Protein AF-A0A2D9I4J5-F1 (afdb_monomer)

Secondary structure (DSSP, 8-state):
-EEEESS-BTTTBSTT-EEE--HHHIIIIITTTTSEEE--HHHHHHHHHHHHHHHHHHHHHHHHHHHHHHHHTT-EEEEE--B-TTSEEEEEE-HHHHHHHHHHTT----TTTEE-SS-EEE-EEEEEEEEEETTEEEEEEEEEESSHHHHHHHHHHHHTT------HHHHHHHHHHHHHHHHHHHHHHHHHHHHHHHHHHHHHHHHHHTTSS-----

Radius of gyration: 33.95 Å; Cα contacts (8 Å, |Δi|>4): 266; chains: 1; bounding box: 82×90×72 Å

Mean predicted aligned error: 14.09 Å

pLDDT: mean 81.16, std 13.68, range [39.56, 95.88]

Foldseek 3Di:
DWKAFLQDDPPFDHHGDTGDDDPCCCVPPCVVVVGIGHPDPVVNVVCVVCVVVSVVVQVVLVVVLVVLQVVQAPAEFEAAADDDPVFFGPDWAALCNVQVRVVVVVRHADSVQWDDPDTDGGFAKDWTWGHSDPVRIHIHIYGYYNDPVVSVVRVVCVVVVHHRDCDPVNVVVVVVVVVVVVVVVVVVVVVVVVVVVVVVVVVVVVVVVVVVVPDDDD

Sequence (218 aa):
MQIILLERVEKLGQMGDEVAVKPGYARNFLLPQGKAVRATKSNRERFESQRIELEARNLERKSEAERVANDLNGLSVILIRAASDTGQLYGSVTARDIADSIVEAGIQVGRGQVMMERPVKTIGIFDFRIKLHPEVIVTVQVNVAQSQEEAEAQAERKARGEDVVVTEAERANIDMAEEAERQAAQVAAAAAELVDEETAERILDAAHQDDDEGEEDK

Structure (mmCIF, N/CA/C/O backbone):
data_AF-A0A2D9I4J5-F1
#
_entry.id   AF-A0A2D9I4J5-F1
#
loop_
_atom_site.group_PDB
_atom_site.id
_atom_site.type_symbol
_atom_site.label_atom_id
_atom_site.label_alt_id
_atom_site.label_comp_id
_atom_site.label_asym_id
_atom_site.label_entity_id
_atom_site.label_seq_id
_atom_site.pdbx_PDB_ins_code
_atom_site.Cartn_x
_atom_site.Cartn_y
_atom_site.Cartn_z
_atom_site.occupancy
_atom_site.B_iso_or_equiv
_atom_site.auth_seq_id
_atom_site.auth_comp_id
_atom_site.auth_asym_id
_atom_site.auth_atom_id
_atom_site.pdbx_PDB_model_num
ATOM 1 N N . MET A 1 1 ? -8.066 -7.398 28.821 1.00 91.69 1 MET A N 1
ATOM 2 C CA . MET A 1 1 ? -8.677 -6.056 28.957 1.00 91.69 1 MET A CA 1
ATOM 3 C C . MET A 1 1 ? -9.793 -5.964 27.936 1.00 91.69 1 MET A C 1
ATOM 5 O O . MET A 1 1 ? -9.543 -6.329 26.795 1.00 91.69 1 MET A O 1
ATOM 9 N N . GLN A 1 2 ? -10.991 -5.549 28.347 1.00 92.94 2 GLN A N 1
ATOM 10 C CA . GLN A 1 2 ? -12.144 -5.430 27.449 1.00 92.94 2 GLN A CA 1
ATOM 11 C C . GLN A 1 2 ? -12.182 -4.045 26.798 1.00 92.94 2 GLN A C 1
ATOM 13 O O . GLN A 1 2 ? -11.968 -3.022 27.465 1.00 92.94 2 GLN A O 1
ATOM 18 N N . ILE A 1 3 ? -12.419 -4.030 25.493 1.00 93.94 3 ILE A N 1
ATOM 19 C CA . ILE A 1 3 ? -12.509 -2.827 24.669 1.00 93.94 3 ILE A CA 1
ATOM 20 C C . ILE A 1 3 ? -13.682 -2.956 23.696 1.00 93.94 3 ILE A C 1
ATOM 22 O O . ILE A 1 3 ? -14.061 -4.068 23.347 1.00 93.94 3 ILE A O 1
ATOM 26 N N . ILE A 1 4 ? -14.212 -1.822 23.253 1.00 92.62 4 ILE A N 1
ATOM 27 C CA . ILE A 1 4 ? -15.215 -1.722 22.189 1.00 92.62 4 ILE A CA 1
ATOM 28 C C . ILE A 1 4 ? -14.523 -1.092 20.982 1.00 92.62 4 ILE A C 1
ATOM 30 O O . ILE A 1 4 ? -13.876 -0.047 21.130 1.00 92.62 4 ILE A O 1
ATOM 34 N N . LEU A 1 5 ? -14.607 -1.729 19.817 1.00 91.44 5 LEU A N 1
ATOM 35 C CA . LEU A 1 5 ? -13.984 -1.232 18.588 1.00 91.44 5 LEU A CA 1
ATOM 36 C C . LEU A 1 5 ? -14.800 -0.079 17.992 1.00 91.44 5 LEU A C 1
ATOM 38 O O . LEU A 1 5 ? -16.006 -0.200 17.800 1.00 91.44 5 LEU A O 1
ATOM 42 N N . LEU A 1 6 ? -14.139 1.038 17.687 1.00 88.06 6 LEU A N 1
ATOM 43 C CA . LEU A 1 6 ? -14.744 2.174 16.979 1.00 88.06 6 LEU A CA 1
ATOM 44 C C . LEU A 1 6 ? -14.580 2.060 15.464 1.00 88.06 6 LEU A C 1
ATOM 46 O O . LEU A 1 6 ? -15.375 2.604 14.711 1.00 88.06 6 LEU A O 1
ATOM 50 N N . GLU A 1 7 ? -13.546 1.353 15.021 1.00 86.19 7 GLU A N 1
ATOM 51 C CA . GLU A 1 7 ? -13.256 1.098 13.616 1.00 86.19 7 GLU A CA 1
ATOM 52 C C . GLU A 1 7 ? -12.961 -0.392 13.432 1.00 86.19 7 GLU A C 1
ATOM 54 O O . GLU A 1 7 ? -12.533 -1.075 14.368 1.00 86.19 7 GLU A O 1
ATOM 59 N N . ARG A 1 8 ? -13.148 -0.906 12.212 1.00 85.06 8 ARG A N 1
ATOM 60 C CA . ARG A 1 8 ? -12.763 -2.282 11.882 1.00 85.06 8 ARG A CA 1
ATOM 61 C C . ARG A 1 8 ? -11.251 -2.450 12.029 1.00 85.06 8 ARG A C 1
ATOM 63 O O . ARG A 1 8 ? -10.472 -1.719 11.413 1.00 85.06 8 ARG A O 1
ATOM 70 N N . VAL A 1 9 ? -10.829 -3.470 12.775 1.00 86.31 9 VAL A N 1
ATOM 71 C CA . VAL A 1 9 ? -9.412 -3.831 12.908 1.00 86.31 9 VAL A CA 1
ATOM 72 C C . VAL A 1 9 ? -9.204 -5.267 12.449 1.00 86.31 9 VAL A C 1
ATOM 74 O O . VAL A 1 9 ? -9.884 -6.191 12.898 1.00 86.31 9 VAL A O 1
ATOM 77 N N . GLU A 1 10 ? -8.231 -5.459 11.558 1.00 81.12 10 GLU A N 1
ATOM 78 C CA . GLU A 1 10 ? -7.839 -6.785 11.081 1.00 81.12 10 GLU A CA 1
ATOM 79 C C . GLU A 1 10 ? -7.528 -7.713 12.259 1.00 81.12 10 GLU A C 1
ATOM 81 O O . GLU A 1 10 ? -6.795 -7.344 13.178 1.00 81.12 10 GLU A O 1
ATOM 86 N N . LYS A 1 11 ? -8.069 -8.936 12.200 1.00 84.50 11 LYS A N 1
ATOM 87 C CA . LYS A 1 11 ? -7.899 -10.003 13.203 1.00 84.50 11 LYS A CA 1
ATOM 88 C C . LYS A 1 11 ? -8.583 -9.766 14.560 1.00 84.50 11 LYS A C 1
ATOM 90 O O . LYS A 1 11 ? -8.443 -10.623 15.428 1.00 84.50 11 LYS A O 1
ATOM 95 N N . LEU A 1 12 ? -9.307 -8.659 14.760 1.00 87.00 12 LEU A N 1
ATOM 96 C CA . LEU A 1 12 ? -10.059 -8.407 15.997 1.00 87.00 12 LEU A CA 1
ATOM 97 C C . LEU A 1 12 ? -11.572 -8.521 15.813 1.00 87.00 12 LEU A C 1
ATOM 99 O O . LEU A 1 12 ? -12.200 -9.258 16.563 1.00 87.00 12 LEU A O 1
ATOM 103 N N . GLY A 1 13 ? -12.143 -7.800 14.849 1.00 87.00 13 GLY A N 1
ATOM 104 C CA . GLY A 1 13 ? -13.595 -7.740 14.686 1.00 87.00 13 GLY A CA 1
ATOM 105 C C . GLY A 1 13 ? -14.063 -6.524 13.895 1.00 87.00 13 GLY A C 1
ATOM 106 O O . GLY A 1 13 ? -13.255 -5.763 13.341 1.00 87.00 13 GLY A O 1
ATOM 107 N N . GLN A 1 14 ? -15.379 -6.372 13.831 1.00 85.56 14 GLN A N 1
ATOM 108 C CA . GLN A 1 14 ? -16.054 -5.235 13.219 1.00 85.56 14 GLN A CA 1
ATOM 109 C C . GLN A 1 14 ? -16.236 -4.090 14.226 1.00 85.56 14 GLN A C 1
ATOM 111 O O . GLN A 1 14 ? -15.949 -4.208 15.419 1.00 85.56 14 GLN A O 1
ATOM 116 N N . MET A 1 15 ? -16.675 -2.938 13.721 1.00 84.19 15 MET A N 1
ATOM 117 C CA . MET A 1 15 ? -17.034 -1.800 14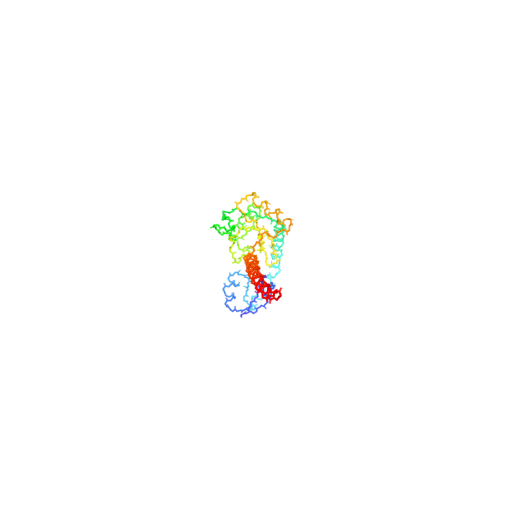.561 1.00 84.19 15 MET A CA 1
ATOM 118 C C . MET A 1 15 ? -18.181 -2.186 15.506 1.00 84.19 15 MET A C 1
ATOM 120 O O . MET A 1 15 ? -19.174 -2.770 15.086 1.00 84.19 15 MET A O 1
ATOM 124 N N . GLY A 1 16 ? -18.054 -1.820 16.779 1.00 86.25 16 GLY A N 1
ATOM 125 C CA . GLY A 1 16 ? -19.029 -2.111 17.829 1.00 86.25 16 GLY A CA 1
ATOM 126 C C . GLY A 1 16 ? -18.814 -3.430 18.559 1.00 86.25 16 GLY A C 1
ATOM 127 O O . GLY A 1 16 ? -19.425 -3.629 19.609 1.00 86.25 16 GLY A O 1
ATOM 128 N N . ASP A 1 17 ? -17.907 -4.284 18.083 1.00 89.31 17 ASP A N 1
ATOM 129 C CA . ASP A 1 17 ? -17.597 -5.531 18.772 1.00 89.31 17 ASP A CA 1
ATOM 130 C C . ASP A 1 17 ? -16.865 -5.264 20.093 1.00 89.31 17 ASP A C 1
ATOM 132 O O . ASP A 1 17 ? -15.894 -4.496 20.171 1.00 89.31 17 ASP A O 1
ATOM 136 N N . GLU A 1 18 ? -17.322 -5.943 21.145 1.00 91.94 18 GLU A N 1
ATOM 137 C CA . GLU A 1 18 ? -16.649 -5.979 22.436 1.00 91.94 18 GLU A CA 1
ATOM 138 C C . GLU A 1 18 ? -15.662 -7.149 22.461 1.00 91.94 18 GLU A C 1
ATOM 140 O O . GLU A 1 18 ? -16.047 -8.317 22.505 1.00 91.94 18 GLU A O 1
ATOM 145 N N . VAL A 1 19 ? -14.366 -6.834 22.437 1.00 92.69 19 VAL A N 1
ATOM 146 C CA . VAL A 1 19 ? -13.301 -7.837 22.328 1.00 92.69 19 VAL A CA 1
ATOM 147 C C . VAL A 1 19 ? -12.348 -7.787 23.516 1.00 92.69 19 VAL A C 1
ATOM 149 O O . VAL A 1 19 ? -11.999 -6.731 24.057 1.00 92.69 19 VAL A O 1
ATOM 152 N N . ALA A 1 20 ? -11.891 -8.967 23.933 1.00 94.19 20 ALA A N 1
ATOM 153 C CA . ALA A 1 20 ? -10.886 -9.110 24.974 1.00 94.19 20 ALA A CA 1
ATOM 154 C C . ALA A 1 20 ? -9.483 -9.142 24.353 1.00 94.19 20 ALA A C 1
ATOM 156 O O . ALA A 1 20 ? -9.107 -10.096 23.679 1.00 94.19 20 ALA A O 1
ATOM 157 N N . VAL A 1 21 ? -8.674 -8.115 24.626 1.00 94.31 21 VAL A N 1
ATOM 158 C CA . VAL A 1 21 ? -7.294 -8.016 24.119 1.00 94.31 21 VAL A CA 1
ATOM 159 C C . VAL A 1 21 ? -6.262 -7.958 25.242 1.00 94.31 21 VAL A C 1
ATOM 161 O O . VAL A 1 21 ? -6.561 -7.640 26.406 1.00 94.31 21 VAL A O 1
ATOM 164 N N . LYS A 1 22 ? -5.001 -8.227 24.886 1.00 95.88 22 LYS A N 1
ATOM 165 C CA . LYS A 1 22 ? -3.857 -8.043 25.786 1.00 95.88 22 LYS A CA 1
ATOM 166 C C . LYS A 1 22 ? -3.760 -6.562 26.203 1.00 95.88 22 LYS A C 1
ATOM 168 O O . LYS A 1 22 ? -3.785 -5.691 25.331 1.00 95.88 22 LYS A O 1
ATOM 173 N N . PRO A 1 23 ? -3.590 -6.240 27.502 1.00 94.69 23 PRO A N 1
ATOM 174 C CA . PRO A 1 23 ? -3.553 -4.851 27.973 1.00 94.69 23 PRO A CA 1
ATOM 175 C C . PRO A 1 23 ? -2.475 -3.975 27.322 1.00 94.69 23 PRO A C 1
ATOM 177 O O . PRO A 1 23 ? -2.656 -2.765 27.236 1.00 94.69 23 PRO A O 1
ATOM 180 N N . GLY A 1 24 ? -1.347 -4.556 26.896 1.00 95.69 24 GLY A N 1
ATOM 181 C CA . GLY A 1 24 ? -0.299 -3.826 26.172 1.00 95.69 24 GLY A CA 1
ATOM 182 C C . GLY A 1 24 ? -0.759 -3.362 24.789 1.00 95.69 24 GLY A C 1
ATOM 183 O O . GLY A 1 24 ? -0.551 -2.210 24.429 1.00 95.69 24 GLY A O 1
ATOM 184 N N . TYR A 1 25 ? -1.474 -4.219 24.054 1.00 93.88 25 TYR A N 1
ATOM 185 C CA . TYR A 1 25 ? -1.983 -3.889 22.722 1.00 93.88 25 TYR A CA 1
ATOM 186 C C . TYR A 1 25 ? -3.070 -2.805 22.772 1.00 93.88 25 TYR A C 1
ATOM 188 O O . TYR A 1 25 ? -3.030 -1.847 22.003 1.00 93.88 25 TYR A O 1
ATOM 196 N N . ALA A 1 26 ? -3.982 -2.882 23.751 1.00 93.81 26 ALA A N 1
ATOM 197 C CA . ALA A 1 26 ? -4.967 -1.824 23.976 1.00 93.81 26 ALA A CA 1
ATOM 198 C C . ALA A 1 26 ? -4.305 -0.474 24.302 1.00 93.81 26 ALA A C 1
ATOM 200 O O . ALA A 1 26 ? -4.652 0.539 23.705 1.00 93.81 26 ALA A O 1
ATOM 201 N N . ARG A 1 27 ? -3.346 -0.452 25.238 1.00 94.88 27 ARG A N 1
ATOM 202 C CA . ARG A 1 27 ? -2.726 0.793 25.723 1.00 94.88 27 ARG A CA 1
ATOM 203 C C . ARG A 1 27 ? -1.770 1.447 24.732 1.00 94.88 27 ARG A C 1
ATOM 205 O O . ARG A 1 27 ? -1.731 2.668 24.700 1.00 94.88 27 ARG A O 1
ATOM 212 N N . ASN A 1 28 ? -1.030 0.664 23.950 1.00 95.25 28 ASN A N 1
ATOM 213 C CA . ASN A 1 28 ? 0.028 1.198 23.088 1.00 95.25 28 ASN A CA 1
ATOM 214 C C . ASN A 1 28 ? -0.441 1.457 21.652 1.00 95.25 28 ASN A C 1
ATOM 216 O O . ASN A 1 28 ? 0.156 2.278 20.967 1.00 95.25 28 ASN A O 1
ATOM 220 N N . PHE A 1 29 ? -1.481 0.756 21.189 1.00 91.75 29 PHE A N 1
ATOM 221 C CA . PHE A 1 29 ? -1.911 0.817 19.792 1.00 91.75 29 PHE A CA 1
ATOM 222 C C . PHE A 1 29 ? -3.364 1.273 19.647 1.00 91.75 29 PHE A C 1
ATOM 224 O O . PHE A 1 29 ? -3.619 2.298 19.026 1.00 91.75 29 PHE A O 1
ATOM 231 N N . LEU A 1 30 ? -4.322 0.560 20.248 1.00 92.81 30 LEU A N 1
ATOM 232 C CA . LEU A 1 30 ? -5.744 0.784 19.948 1.00 92.81 30 LEU A CA 1
ATOM 233 C C . LEU A 1 30 ? -6.314 2.065 20.572 1.00 92.81 30 LEU A C 1
ATOM 235 O O . LEU A 1 30 ? -7.023 2.802 19.892 1.00 92.81 30 LEU A O 1
ATOM 239 N N . LEU A 1 31 ? -6.005 2.341 21.844 1.00 92.06 31 LEU A N 1
ATOM 240 C CA . LEU A 1 31 ? -6.503 3.531 22.542 1.00 92.06 31 LEU A CA 1
ATOM 241 C C . LEU A 1 31 ? -5.848 4.829 22.032 1.00 92.06 31 LEU A C 1
ATOM 243 O O . LEU A 1 31 ? -6.589 5.771 21.762 1.00 92.06 31 LEU A O 1
ATOM 247 N N . PRO A 1 32 ? -4.509 4.916 21.850 1.00 93.81 32 PRO A N 1
ATOM 248 C CA . PRO A 1 32 ? -3.882 6.152 21.373 1.00 93.81 32 PRO A CA 1
ATOM 249 C C . PRO A 1 32 ? -4.256 6.503 19.932 1.00 93.81 32 PRO A C 1
ATOM 251 O O . PRO A 1 32 ? -4.327 7.677 19.594 1.00 93.81 32 PRO A O 1
ATOM 254 N N . GLN A 1 33 ? -4.513 5.498 19.087 1.00 89.31 33 GLN A N 1
ATOM 255 C CA . GLN A 1 33 ? -4.944 5.710 17.701 1.00 89.31 33 GLN A CA 1
ATOM 256 C C . GLN A 1 33 ? -6.457 5.935 17.564 1.00 89.31 33 GLN A C 1
ATOM 258 O O . GLN A 1 33 ? -6.937 6.069 16.446 1.00 89.31 33 GLN A O 1
ATOM 263 N N . GLY A 1 34 ? -7.219 5.932 18.666 1.00 89.62 34 GLY A N 1
ATOM 264 C CA . GLY A 1 34 ? -8.670 6.134 18.629 1.00 89.62 34 GLY A CA 1
ATOM 265 C C . GLY A 1 34 ? -9.458 5.000 17.964 1.00 89.62 34 GLY A C 1
ATOM 266 O O . GLY A 1 34 ? -10.623 5.183 17.638 1.00 89.62 34 GLY A O 1
ATOM 267 N N . LYS A 1 35 ? -8.858 3.818 17.781 1.00 89.38 35 LYS A N 1
ATOM 268 C CA . LYS A 1 35 ? -9.500 2.662 17.125 1.00 89.38 35 LYS A CA 1
ATOM 269 C C . LYS A 1 35 ? -10.458 1.907 18.038 1.00 89.38 35 LYS A C 1
ATOM 271 O O . LYS A 1 35 ? -11.275 1.117 17.575 1.00 89.38 35 LYS A O 1
ATOM 276 N N . ALA A 1 36 ? -10.326 2.100 19.346 1.00 92.25 36 ALA A N 1
ATOM 277 C CA . ALA A 1 36 ? -11.158 1.451 20.341 1.00 92.25 36 ALA A CA 1
ATOM 278 C C . ALA A 1 36 ? -11.320 2.326 21.583 1.00 92.25 36 ALA A C 1
ATOM 280 O O . ALA A 1 36 ? -10.482 3.182 21.873 1.00 92.25 36 ALA A O 1
ATOM 281 N N . VAL A 1 37 ? -12.354 2.040 22.366 1.00 92.50 37 VAL A N 1
ATOM 282 C CA . VAL A 1 37 ? -12.580 2.619 23.695 1.00 92.50 37 VAL A CA 1
ATOM 283 C C . VAL A 1 37 ? -12.623 1.524 24.750 1.00 92.50 37 VAL A C 1
ATOM 285 O O . VAL A 1 37 ? -12.875 0.357 24.462 1.00 92.50 37 VAL A O 1
ATOM 288 N N . ARG A 1 38 ? -12.360 1.876 26.012 1.00 93.44 38 ARG A N 1
ATOM 289 C CA . ARG A 1 38 ? -12.521 0.923 27.120 1.00 93.44 38 ARG A CA 1
ATOM 290 C C . ARG A 1 38 ? -13.991 0.555 27.275 1.00 93.44 38 ARG A C 1
ATOM 292 O O . ARG A 1 38 ? -14.832 1.453 27.270 1.00 93.44 38 ARG A O 1
ATOM 299 N N . ALA A 1 39 ? -14.274 -0.722 27.508 1.00 92.62 39 ALA A N 1
ATOM 300 C CA . ALA A 1 39 ? -15.629 -1.216 27.725 1.00 92.62 39 ALA A CA 1
ATOM 301 C C . ALA A 1 39 ? -16.146 -0.887 29.143 1.00 92.62 39 ALA A C 1
ATOM 303 O O . ALA A 1 39 ? -16.281 -1.752 30.003 1.00 92.62 39 ALA A O 1
ATOM 304 N N . THR A 1 40 ? -16.390 0.395 29.426 1.00 93.31 40 THR A N 1
ATOM 305 C CA . THR A 1 40 ? -17.076 0.846 30.650 1.00 93.31 40 THR A CA 1
ATOM 306 C C . THR A 1 40 ? -18.553 1.102 30.352 1.00 93.31 40 THR A C 1
ATOM 308 O O . THR A 1 40 ? -18.910 1.382 29.209 1.00 93.31 40 THR A O 1
ATOM 311 N N . LYS A 1 41 ? -19.423 1.054 31.373 1.00 90.31 41 LYS A N 1
ATOM 312 C CA . LYS A 1 41 ? -20.869 1.308 31.202 1.00 90.31 41 LYS A CA 1
ATOM 313 C C . LYS A 1 41 ? -21.146 2.651 30.513 1.00 90.31 41 LYS A C 1
ATOM 315 O O . LYS A 1 41 ? -21.852 2.691 29.517 1.00 90.31 41 LYS A O 1
ATOM 320 N N . SER A 1 42 ? -20.472 3.713 30.959 1.00 91.62 42 SER A N 1
ATOM 321 C CA . SER A 1 42 ? -20.598 5.047 30.357 1.00 91.62 42 SER A CA 1
ATOM 322 C C . SER A 1 42 ? -20.150 5.097 28.889 1.00 91.62 42 SER A C 1
ATOM 324 O O . SER A 1 42 ? -20.772 5.778 28.080 1.00 91.62 42 SER A O 1
ATOM 326 N N . ASN A 1 43 ? -19.096 4.364 28.514 1.00 89.81 43 ASN A N 1
ATOM 327 C CA . ASN A 1 43 ? -18.640 4.329 27.123 1.00 89.81 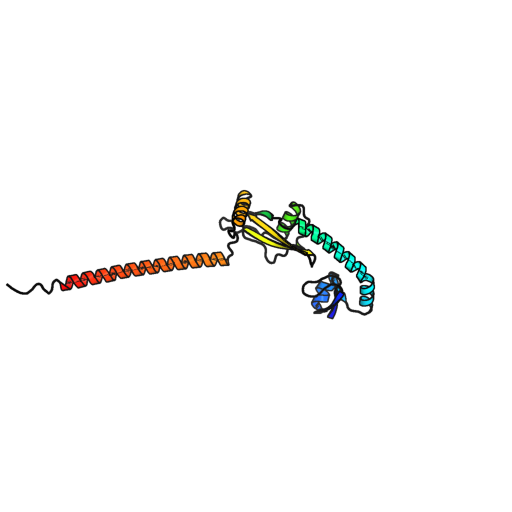43 ASN A CA 1
ATOM 328 C C . ASN A 1 43 ? -19.563 3.503 26.225 1.00 89.81 43 ASN A C 1
ATOM 330 O O . ASN A 1 43 ? -19.670 3.815 25.045 1.00 89.81 43 ASN A O 1
ATOM 334 N N . ARG A 1 44 ? -20.233 2.481 26.768 1.00 88.31 44 ARG A N 1
ATOM 335 C CA . ARG A 1 44 ? -21.222 1.685 26.031 1.00 88.31 44 ARG A CA 1
ATOM 336 C C . ARG A 1 44 ? -22.424 2.541 25.633 1.00 88.31 44 ARG A C 1
ATOM 338 O O . ARG A 1 44 ? -22.757 2.596 24.458 1.00 88.31 44 ARG A O 1
ATOM 345 N N . GLU A 1 45 ? -22.977 3.294 26.581 1.00 89.00 45 GLU A N 1
ATOM 346 C CA . GLU A 1 45 ? -24.089 4.227 26.330 1.00 89.00 45 GLU A CA 1
ATOM 347 C C . GLU A 1 45 ? -23.700 5.332 25.332 1.00 89.00 45 GLU A C 1
ATOM 349 O O . GLU A 1 45 ? -24.469 5.684 24.440 1.00 89.00 45 GLU A O 1
ATOM 354 N N . ARG A 1 46 ? -22.470 5.858 25.437 1.00 87.06 46 ARG A N 1
ATOM 355 C CA . ARG A 1 46 ? -21.935 6.832 24.468 1.00 87.06 46 ARG A CA 1
ATOM 356 C C . ARG A 1 46 ? -21.733 6.238 23.078 1.00 87.06 46 ARG A C 1
ATOM 358 O O . ARG A 1 46 ? -21.933 6.934 22.090 1.00 87.06 46 ARG A O 1
ATOM 365 N N . PHE A 1 47 ? -21.307 4.983 22.992 1.00 86.69 47 PHE A N 1
ATOM 366 C CA . PHE A 1 47 ? -21.135 4.314 21.710 1.00 86.69 47 PHE A CA 1
ATOM 367 C C . PHE A 1 47 ? -22.485 4.088 21.032 1.00 86.69 47 PHE A C 1
ATOM 369 O O . PHE A 1 47 ? -22.609 4.355 19.845 1.00 86.69 47 PHE A O 1
ATOM 376 N N . GLU A 1 48 ? -23.509 3.673 21.780 1.00 85.94 48 GLU A N 1
ATOM 377 C CA . GLU A 1 48 ? -24.858 3.479 21.238 1.00 85.94 48 GLU A CA 1
ATOM 378 C C . GLU A 1 48 ? -25.446 4.772 20.661 1.00 85.94 48 GLU A C 1
ATOM 380 O O . GLU A 1 48 ? -26.019 4.740 19.572 1.00 85.94 48 GLU A O 1
ATOM 385 N N . SER A 1 49 ? -25.240 5.918 21.320 1.00 85.88 49 SER A N 1
ATOM 386 C CA . SER A 1 49 ? -25.710 7.209 20.799 1.00 85.88 49 SER A CA 1
ATOM 387 C C . SER A 1 49 ? -24.931 7.695 19.572 1.00 85.88 49 SER A C 1
ATOM 389 O O . SER A 1 49 ? -25.509 8.339 18.700 1.00 85.88 49 SER A O 1
ATOM 391 N N . GLN A 1 50 ? -23.642 7.361 19.470 1.00 85.25 50 GLN A N 1
ATOM 392 C CA . GLN A 1 50 ? -22.777 7.747 18.346 1.00 85.25 50 GLN A CA 1
ATOM 393 C C . GLN A 1 50 ? -22.723 6.706 17.224 1.00 85.25 50 GLN A C 1
ATOM 395 O O . GLN A 1 50 ? -22.110 6.955 16.185 1.00 85.25 50 GLN A O 1
ATOM 400 N N . ARG A 1 51 ? -23.347 5.539 17.409 1.00 84.75 51 ARG A N 1
ATOM 401 C CA . ARG A 1 51 ? -23.242 4.399 16.493 1.00 84.75 51 ARG A CA 1
ATOM 402 C C . ARG A 1 51 ? -23.654 4.771 15.073 1.00 84.75 51 ARG A C 1
ATOM 404 O O . ARG A 1 51 ? -22.925 4.460 14.141 1.00 84.75 51 ARG A O 1
ATOM 411 N N . ILE A 1 52 ? -24.780 5.470 14.931 1.00 85.81 52 ILE A N 1
ATOM 412 C CA . ILE A 1 52 ? -25.327 5.872 13.628 1.00 85.81 52 ILE A CA 1
ATOM 413 C C . ILE A 1 52 ? -24.361 6.824 12.907 1.00 85.81 52 ILE A C 1
ATOM 415 O O . ILE A 1 52 ? -24.097 6.663 11.721 1.00 85.81 52 ILE A O 1
ATOM 419 N N . GLU A 1 53 ? -23.786 7.789 13.626 1.00 87.00 53 GLU A N 1
ATOM 420 C CA . GLU A 1 53 ? -22.834 8.751 13.058 1.00 87.00 53 GLU A CA 1
ATOM 421 C C . GLU A 1 53 ? -21.507 8.084 12.663 1.00 87.00 53 GLU A C 1
ATOM 423 O O . GLU A 1 53 ? -20.913 8.404 11.633 1.00 87.00 53 GLU A O 1
ATOM 428 N N . LEU A 1 54 ? -21.019 7.154 13.484 1.00 83.56 54 LEU A N 1
ATOM 429 C CA . LEU A 1 54 ? -19.806 6.390 13.194 1.00 83.56 54 LEU A CA 1
ATOM 430 C C . LEU A 1 54 ? -19.998 5.464 11.986 1.00 83.56 54 LEU A C 1
ATOM 432 O O . LEU A 1 54 ? -19.099 5.364 11.153 1.00 83.56 54 LEU A O 1
ATOM 436 N N . GLU A 1 55 ? -21.167 4.838 11.863 1.00 85.12 55 GLU A N 1
ATOM 437 C CA . GLU A 1 55 ? -21.515 3.962 10.743 1.00 85.12 55 GLU A CA 1
ATOM 438 C C . GLU A 1 55 ? -21.638 4.756 9.438 1.00 85.12 55 GLU A C 1
ATOM 440 O O . GLU A 1 55 ? -21.035 4.374 8.435 1.00 85.12 55 GLU A O 1
ATOM 445 N N . ALA A 1 56 ? -22.313 5.910 9.473 1.00 87.62 56 ALA A N 1
ATOM 446 C CA . ALA A 1 56 ? -22.409 6.810 8.326 1.00 87.62 56 ALA A CA 1
ATOM 447 C C . ALA A 1 56 ? -21.022 7.266 7.840 1.00 87.62 56 ALA A C 1
ATOM 449 O O . ALA A 1 56 ? -20.693 7.105 6.666 1.00 87.62 56 ALA A O 1
ATOM 450 N N . ARG A 1 57 ? -20.158 7.729 8.755 1.00 86.44 57 ARG A N 1
ATOM 451 C CA . ARG A 1 57 ? -18.781 8.130 8.411 1.00 86.44 57 ARG A CA 1
ATOM 452 C C . ARG A 1 57 ? -17.935 6.973 7.887 1.00 86.44 57 ARG A C 1
ATOM 454 O O . ARG A 1 57 ? -17.057 7.186 7.052 1.00 86.44 57 ARG A O 1
ATOM 461 N N . ASN A 1 58 ? -18.145 5.754 8.388 1.00 85.44 58 ASN A N 1
ATOM 462 C CA . ASN A 1 58 ? -17.435 4.583 7.880 1.00 85.44 58 ASN A CA 1
ATOM 463 C C . ASN A 1 58 ? -17.863 4.261 6.445 1.00 85.44 58 ASN A C 1
ATOM 465 O O . ASN A 1 58 ? -17.008 4.019 5.596 1.00 85.44 58 ASN A O 1
ATOM 469 N N . LEU A 1 59 ? -19.167 4.318 6.172 1.00 87.25 59 LEU A N 1
ATOM 470 C CA . LEU A 1 59 ? -19.718 4.066 4.847 1.00 87.25 59 LEU A CA 1
ATOM 471 C C . LEU A 1 59 ? -19.232 5.098 3.821 1.00 87.25 59 LEU A C 1
ATOM 473 O O . LEU A 1 59 ? -18.836 4.715 2.722 1.00 87.25 59 LEU A O 1
ATOM 477 N N . GLU A 1 60 ? -19.192 6.380 4.191 1.00 89.69 60 GLU A N 1
ATOM 478 C CA . GLU A 1 60 ? -18.636 7.450 3.350 1.00 89.69 60 GLU A CA 1
ATOM 479 C C . GLU A 1 60 ? -17.169 7.175 2.996 1.00 89.69 60 GLU A C 1
ATOM 481 O O . GLU A 1 60 ? -16.817 7.096 1.820 1.00 89.69 60 GLU A O 1
ATOM 486 N N . ARG A 1 61 ? -16.324 6.912 4.003 1.00 87.75 61 ARG A N 1
ATOM 487 C CA . ARG A 1 61 ? -14.900 6.592 3.791 1.00 87.75 61 ARG A CA 1
ATOM 488 C C . ARG A 1 61 ? -14.694 5.329 2.964 1.00 87.75 61 ARG A C 1
ATOM 490 O O . ARG A 1 61 ? -13.753 5.254 2.177 1.00 87.75 61 ARG A O 1
ATOM 497 N N . LYS A 1 62 ? -15.548 4.322 3.152 1.00 88.56 62 LYS A N 1
ATOM 498 C CA . LYS A 1 62 ? -15.521 3.100 2.350 1.00 88.56 62 LYS A CA 1
ATOM 499 C C . LYS A 1 62 ? -15.852 3.409 0.893 1.00 88.56 62 LYS A C 1
ATOM 501 O O . LYS A 1 62 ? -15.112 2.971 0.022 1.00 88.56 62 LYS A O 1
ATOM 506 N N . SER A 1 63 ? -16.896 4.194 0.633 1.00 90.25 63 SER A N 1
ATOM 507 C CA . SER A 1 63 ? -17.278 4.582 -0.728 1.00 90.25 63 SER A CA 1
ATOM 508 C C . SER A 1 63 ? -16.192 5.412 -1.421 1.00 90.25 63 SER A C 1
ATOM 510 O O . SER A 1 63 ? -15.880 5.166 -2.587 1.00 90.25 63 SER A O 1
ATOM 512 N N . GLU A 1 64 ? -15.557 6.346 -0.710 1.00 89.31 64 GLU A N 1
ATOM 513 C CA . GLU A 1 64 ? -14.402 7.093 -1.225 1.00 89.31 64 GLU A CA 1
ATOM 514 C C . GLU A 1 64 ? -13.231 6.159 -1.560 1.00 89.31 64 GLU A C 1
ATOM 516 O O . GLU A 1 64 ? -12.643 6.257 -2.638 1.00 89.31 64 GLU A O 1
ATOM 521 N N . ALA A 1 65 ? -12.926 5.209 -0.672 1.00 89.44 65 ALA A N 1
ATOM 522 C CA . ALA A 1 65 ? -11.873 4.229 -0.899 1.00 89.44 65 ALA A CA 1
ATOM 523 C C . ALA A 1 65 ? -12.185 3.287 -2.070 1.00 89.44 65 ALA A C 1
ATOM 525 O O . ALA A 1 65 ? -11.273 2.937 -2.811 1.00 89.44 65 ALA A O 1
ATOM 526 N N . GLU A 1 66 ? -13.443 2.891 -2.268 1.00 90.25 66 GLU A N 1
ATOM 527 C CA . GLU A 1 66 ? -13.877 2.084 -3.415 1.00 90.25 66 GLU A CA 1
ATOM 528 C C . GLU A 1 66 ? -13.730 2.843 -4.736 1.00 90.25 66 GLU A C 1
ATOM 530 O O . GLU A 1 66 ? -13.319 2.263 -5.739 1.00 90.25 66 GLU A O 1
ATOM 535 N N . ARG A 1 67 ? -13.999 4.153 -4.744 1.00 89.62 67 ARG A N 1
ATOM 536 C CA . ARG A 1 67 ? -13.745 4.988 -5.925 1.00 89.62 67 ARG A CA 1
ATOM 537 C C . ARG A 1 67 ? -12.264 5.013 -6.284 1.00 89.62 67 ARG A C 1
ATOM 539 O O . ARG A 1 67 ? -11.915 4.667 -7.405 1.00 89.62 67 ARG A O 1
ATOM 546 N N . VAL A 1 68 ? -11.410 5.335 -5.313 1.00 87.44 68 VAL A N 1
ATOM 547 C CA . VAL A 1 68 ? -9.951 5.341 -5.511 1.00 87.44 68 VAL A CA 1
ATOM 548 C C . VAL A 1 68 ? -9.439 3.946 -5.885 1.00 87.44 68 VAL A C 1
ATOM 550 O O . VAL A 1 68 ? -8.519 3.812 -6.685 1.00 87.44 68 VAL A O 1
ATOM 553 N N . ALA A 1 69 ? -10.050 2.889 -5.346 1.00 88.75 69 ALA A N 1
ATOM 554 C CA . ALA A 1 69 ? -9.707 1.517 -5.689 1.00 88.75 69 ALA A CA 1
ATOM 555 C C . ALA A 1 69 ? -9.977 1.186 -7.156 1.00 88.75 69 ALA A C 1
ATOM 557 O O . ALA A 1 69 ? -9.169 0.502 -7.780 1.00 88.75 69 ALA A O 1
ATOM 558 N N . ASN A 1 70 ? -11.088 1.675 -7.706 1.00 87.69 70 ASN A N 1
ATOM 559 C CA . ASN A 1 70 ? -11.403 1.495 -9.119 1.00 87.69 70 ASN A CA 1
ATOM 560 C C . ASN A 1 70 ? -10.401 2.222 -10.017 1.00 87.69 70 ASN A C 1
ATOM 562 O O . ASN A 1 70 ? -10.003 1.658 -11.029 1.00 87.69 70 ASN A O 1
ATOM 566 N N . ASP A 1 71 ? -9.949 3.410 -9.614 1.00 86.00 71 ASP A N 1
ATOM 567 C CA . ASP A 1 71 ? -8.936 4.166 -10.358 1.00 86.00 71 ASP A CA 1
ATOM 568 C C . ASP A 1 71 ? -7.552 3.484 -10.305 1.00 86.00 71 ASP A C 1
ATOM 570 O O . ASP A 1 71 ? -6.775 3.564 -11.254 1.00 86.00 71 ASP A O 1
ATOM 574 N N . LEU A 1 72 ? -7.243 2.781 -9.208 1.00 84.75 72 LEU A N 1
ATOM 575 C CA . LEU A 1 72 ? -5.994 2.024 -9.043 1.00 84.75 72 LEU A CA 1
ATOM 576 C C . LEU A 1 72 ? -6.017 0.639 -9.699 1.00 84.75 72 LEU A C 1
ATOM 578 O O . LEU A 1 72 ? -4.955 0.074 -9.968 1.00 84.75 72 LEU A O 1
ATOM 582 N N . ASN A 1 73 ? -7.197 0.063 -9.928 1.00 81.81 73 ASN A N 1
ATOM 583 C CA . ASN A 1 73 ? -7.322 -1.264 -10.518 1.00 81.81 73 ASN A CA 1
ATOM 584 C C . ASN A 1 73 ? -6.811 -1.259 -11.963 1.00 81.81 73 ASN A C 1
ATOM 586 O O . ASN A 1 73 ? -7.361 -0.593 -12.835 1.00 81.81 73 ASN A O 1
ATOM 590 N N . GLY A 1 74 ? -5.765 -2.047 -12.218 1.00 78.12 74 GLY A N 1
ATOM 591 C CA . GLY A 1 74 ? -5.124 -2.130 -13.532 1.00 78.12 74 GLY A CA 1
ATOM 592 C C . GLY A 1 74 ? -4.087 -1.038 -13.798 1.00 78.12 74 GLY A C 1
ATOM 593 O O . GLY A 1 74 ? -3.515 -1.012 -14.887 1.00 78.12 74 GLY A O 1
ATOM 594 N N . LEU A 1 75 ? -3.797 -0.169 -12.823 1.00 84.56 75 LEU A N 1
ATOM 595 C CA . LEU A 1 75 ? -2.679 0.758 -12.932 1.00 84.56 75 LEU A CA 1
ATOM 596 C C . LEU A 1 75 ? -1.359 -0.026 -12.866 1.00 84.56 75 LEU A C 1
ATOM 598 O O . LEU A 1 75 ? -1.095 -0.750 -11.903 1.00 84.56 75 LEU A O 1
ATOM 602 N N . SER A 1 76 ? -0.522 0.153 -13.886 1.00 86.44 76 SER A N 1
ATOM 603 C CA . SER A 1 76 ? 0.867 -0.299 -13.889 1.00 86.44 76 SER A CA 1
ATOM 604 C C . SER A 1 76 ? 1.776 0.918 -13.853 1.00 86.44 76 SER A C 1
ATOM 606 O O . SER A 1 76 ? 1.718 1.768 -14.741 1.00 86.44 76 SER A O 1
ATOM 608 N N . VAL A 1 77 ? 2.620 0.999 -12.830 1.00 89.12 77 VAL A N 1
ATOM 609 C CA . VAL A 1 77 ? 3.535 2.126 -12.622 1.00 89.12 77 VAL A CA 1
ATOM 610 C C . VAL A 1 77 ? 4.952 1.696 -12.973 1.00 89.12 77 VAL A C 1
ATOM 612 O O . VAL A 1 77 ? 5.404 0.642 -12.530 1.00 89.12 77 VAL A O 1
ATOM 615 N N . ILE A 1 78 ? 5.658 2.510 -13.756 1.00 90.69 78 ILE A N 1
ATOM 616 C CA . ILE A 1 78 ? 7.050 2.257 -14.140 1.00 90.69 78 ILE A CA 1
ATOM 617 C C . ILE A 1 78 ? 7.969 3.075 -13.233 1.00 90.69 78 ILE A C 1
ATOM 619 O O . ILE A 1 78 ? 7.827 4.292 -13.126 1.00 90.69 78 ILE A O 1
ATOM 623 N N . LEU A 1 79 ? 8.929 2.409 -12.597 1.00 91.06 79 LEU A N 1
ATOM 624 C CA . LEU A 1 79 ? 9.976 3.023 -11.790 1.00 91.06 79 LEU A CA 1
ATOM 625 C C . LEU A 1 79 ? 11.343 2.771 -12.419 1.00 91.06 79 LEU A C 1
ATOM 627 O O . LEU A 1 79 ? 11.839 1.646 -12.442 1.00 91.06 79 LEU A O 1
ATOM 631 N N . ILE A 1 80 ? 11.979 3.854 -12.864 1.00 91.19 80 ILE A N 1
ATOM 632 C CA . ILE A 1 80 ? 13.323 3.810 -13.438 1.00 91.19 80 ILE A CA 1
ATOM 633 C C . ILE A 1 80 ? 14.361 3.983 -12.326 1.00 91.19 80 ILE A C 1
ATOM 635 O O . ILE A 1 80 ? 14.368 4.994 -11.604 1.00 91.19 80 ILE A O 1
ATOM 639 N N . ARG A 1 81 ? 15.249 2.997 -12.169 1.00 90.69 81 ARG A N 1
ATOM 640 C CA . ARG A 1 81 ? 16.352 3.017 -11.194 1.00 90.69 81 ARG A CA 1
ATOM 641 C C . ARG A 1 81 ? 17.601 2.359 -11.772 1.00 90.69 81 ARG A C 1
ATOM 643 O O . ARG A 1 81 ? 17.519 1.383 -12.502 1.00 90.69 81 ARG A O 1
ATOM 650 N N . ALA A 1 82 ? 18.772 2.878 -11.403 1.00 91.00 82 ALA A N 1
ATOM 651 C CA . ALA A 1 82 ? 20.042 2.301 -11.828 1.00 91.00 82 ALA A CA 1
ATOM 652 C C . ALA A 1 82 ? 20.229 0.889 -11.242 1.00 91.00 82 ALA A C 1
ATOM 654 O O . ALA A 1 82 ? 20.116 0.691 -10.025 1.00 91.00 82 ALA A O 1
ATOM 655 N N . ALA A 1 83 ? 20.561 -0.058 -12.114 1.00 91.50 83 ALA A N 1
ATOM 656 C CA . ALA A 1 83 ? 20.772 -1.466 -11.809 1.00 91.50 83 ALA A CA 1
ATOM 657 C C . ALA A 1 83 ? 22.117 -1.949 -12.368 1.00 91.50 83 ALA A C 1
ATOM 659 O O . ALA A 1 83 ? 22.655 -1.344 -13.295 1.00 91.50 83 ALA A O 1
ATOM 660 N N . SER A 1 84 ? 22.653 -3.023 -11.792 1.00 90.06 84 SER A N 1
ATOM 661 C CA . SER A 1 84 ? 23.761 -3.793 -12.346 1.00 90.06 84 SER A CA 1
ATOM 662 C C . SER A 1 84 ? 23.282 -4.699 -13.479 1.00 90.06 84 SER A C 1
ATOM 664 O O . SER A 1 84 ? 22.114 -5.085 -13.524 1.00 90.06 84 SER A O 1
ATOM 666 N N . ASP A 1 85 ? 24.219 -5.155 -14.310 1.00 84.31 85 ASP A N 1
ATOM 667 C CA . ASP A 1 85 ? 23.951 -6.102 -15.406 1.00 84.31 85 ASP A CA 1
ATOM 668 C C . ASP A 1 85 ? 23.368 -7.446 -14.916 1.00 84.31 85 ASP A C 1
ATOM 670 O O . ASP A 1 85 ? 22.739 -8.186 -15.664 1.00 84.31 85 ASP A O 1
ATOM 674 N N . THR A 1 86 ? 23.542 -7.761 -13.628 1.00 83.81 86 THR A N 1
ATOM 675 C CA . THR A 1 86 ? 22.983 -8.949 -12.957 1.00 83.81 86 THR A CA 1
ATOM 676 C C . THR A 1 86 ? 21.529 -8.773 -12.483 1.00 83.81 86 THR A C 1
ATOM 678 O O . THR A 1 86 ? 20.939 -9.696 -11.902 1.00 83.81 86 THR A O 1
ATOM 681 N N . GLY A 1 87 ? 20.941 -7.593 -12.709 1.00 82.00 87 GLY A N 1
ATOM 682 C CA . GLY A 1 87 ? 19.569 -7.243 -12.334 1.00 82.00 87 GLY A CA 1
ATOM 683 C C . GLY A 1 87 ? 19.389 -6.812 -10.875 1.00 82.00 87 GLY A C 1
ATOM 684 O O . GLY A 1 87 ? 18.261 -6.777 -10.379 1.00 82.00 87 GLY A O 1
ATOM 685 N N . GLN A 1 88 ? 20.477 -6.496 -10.167 1.00 90.00 88 GLN A N 1
ATOM 686 C CA . GLN A 1 88 ? 20.426 -5.951 -8.808 1.00 90.00 88 GLN A CA 1
ATOM 687 C C . GLN A 1 88 ? 20.437 -4.423 -8.861 1.00 90.00 88 GLN A C 1
ATOM 689 O O . GLN A 1 88 ? 21.239 -3.812 -9.556 1.00 90.00 88 GLN A O 1
ATOM 694 N N . LEU A 1 89 ? 19.559 -3.778 -8.109 1.00 91.00 89 LEU A N 1
ATOM 695 C CA . LEU A 1 89 ? 19.506 -2.327 -8.000 1.00 91.00 89 LEU A CA 1
ATOM 696 C C . LEU A 1 89 ? 20.669 -1.824 -7.142 1.00 91.00 89 LEU A C 1
ATOM 698 O O . LEU A 1 89 ? 20.953 -2.364 -6.073 1.00 91.00 89 LEU A O 1
ATOM 702 N N . TYR A 1 90 ? 21.293 -0.720 -7.560 1.00 89.94 90 TYR A N 1
ATOM 703 C CA . TYR A 1 90 ? 22.294 -0.036 -6.729 1.00 89.94 90 TYR A CA 1
ATOM 704 C C . TYR A 1 90 ? 21.673 0.641 -5.494 1.00 89.94 90 TYR A C 1
ATOM 706 O O . TYR A 1 90 ? 22.374 0.981 -4.542 1.00 89.94 90 TYR A O 1
ATOM 714 N N . GLY A 1 91 ? 20.352 0.832 -5.503 1.00 88.81 91 GLY A N 1
ATOM 715 C CA . GLY A 1 91 ? 19.560 1.325 -4.381 1.00 88.81 91 GLY A CA 1
ATOM 716 C C . GLY A 1 91 ? 18.433 0.365 -4.007 1.00 88.81 91 GLY A C 1
ATOM 717 O O . GLY A 1 91 ? 18.406 -0.791 -4.416 1.00 88.81 91 GLY A O 1
ATOM 718 N N . SER A 1 92 ? 17.470 0.856 -3.232 1.00 90.62 92 SER A N 1
ATOM 719 C CA . SER A 1 92 ? 16.256 0.109 -2.902 1.00 90.62 92 SER A CA 1
ATOM 720 C C . SER A 1 92 ? 15.019 0.906 -3.271 1.00 90.62 92 SER A C 1
ATOM 722 O O . SER A 1 92 ? 14.950 2.090 -2.942 1.00 90.62 92 SER A O 1
ATOM 724 N N . VAL A 1 93 ? 14.026 0.250 -3.863 1.00 92.56 93 VAL A N 1
ATOM 725 C CA . VAL A 1 93 ? 12.691 0.826 -4.039 1.00 92.56 93 VAL A CA 1
ATOM 726 C C . VAL A 1 93 ? 11.922 0.645 -2.739 1.00 92.56 93 VAL A C 1
ATOM 728 O O . VAL A 1 93 ? 11.726 -0.476 -2.254 1.00 92.56 93 VAL A O 1
ATOM 731 N N . THR A 1 94 ? 11.522 1.765 -2.145 1.00 93.12 94 THR A N 1
ATOM 732 C CA . THR A 1 94 ? 10.797 1.794 -0.875 1.00 93.12 94 THR A CA 1
ATOM 733 C C . THR A 1 94 ? 9.307 2.053 -1.090 1.00 93.12 94 THR A C 1
ATOM 735 O O . THR A 1 94 ? 8.876 2.506 -2.147 1.00 93.12 94 THR A O 1
ATOM 738 N N . ALA A 1 95 ? 8.504 1.843 -0.043 1.00 93.12 95 ALA A N 1
ATOM 739 C CA . ALA A 1 95 ? 7.085 2.207 -0.040 1.00 93.12 95 ALA A CA 1
ATOM 740 C C . ALA A 1 95 ? 6.834 3.695 -0.357 1.00 93.12 95 ALA A C 1
ATOM 742 O O . ALA A 1 95 ? 5.750 4.051 -0.810 1.00 93.12 95 ALA A O 1
ATOM 743 N N . ARG A 1 96 ? 7.826 4.565 -0.110 1.00 92.56 96 ARG A N 1
ATOM 744 C CA . ARG A 1 96 ? 7.751 5.979 -0.475 1.00 92.56 96 ARG A CA 1
ATOM 745 C C . ARG A 1 96 ? 7.845 6.163 -1.985 1.00 92.56 96 ARG A C 1
ATOM 747 O O . ARG A 1 96 ? 6.988 6.834 -2.531 1.00 92.56 96 ARG A O 1
ATOM 754 N N . ASP A 1 97 ? 8.831 5.541 -2.627 1.00 91.94 97 ASP A N 1
ATOM 755 C CA . ASP A 1 97 ? 9.014 5.641 -4.079 1.00 91.94 97 ASP A CA 1
ATOM 756 C C . ASP A 1 97 ? 7.760 5.166 -4.822 1.00 91.94 97 ASP A C 1
ATOM 758 O O . ASP A 1 97 ? 7.288 5.836 -5.729 1.00 91.94 97 ASP A O 1
ATOM 762 N N . ILE A 1 98 ? 7.167 4.053 -4.378 1.00 90.81 98 ILE A N 1
ATOM 763 C CA . ILE A 1 98 ? 5.931 3.518 -4.967 1.00 90.81 98 ILE A CA 1
ATOM 764 C C . ILE A 1 98 ? 4.763 4.492 -4.784 1.00 90.81 98 ILE A C 1
ATOM 766 O O . ILE A 1 98 ? 4.018 4.741 -5.727 1.00 90.81 98 ILE A O 1
ATOM 770 N N . ALA A 1 99 ? 4.590 5.041 -3.578 1.00 91.75 99 ALA A N 1
ATOM 771 C CA . ALA A 1 99 ? 3.524 6.000 -3.312 1.00 91.75 99 ALA A CA 1
ATOM 772 C C . ALA A 1 99 ? 3.692 7.275 -4.151 1.00 91.75 99 ALA A C 1
ATOM 774 O O . ALA A 1 99 ? 2.724 7.727 -4.754 1.00 91.75 99 ALA A O 1
ATOM 775 N N . ASP A 1 100 ? 4.912 7.807 -4.236 1.00 92.38 100 ASP A N 1
ATOM 776 C CA . ASP A 1 100 ? 5.219 9.009 -5.010 1.00 92.38 100 ASP A CA 1
ATOM 777 C C . ASP A 1 100 ? 4.941 8.771 -6.510 1.00 92.38 100 ASP A C 1
ATOM 779 O O . ASP A 1 100 ? 4.273 9.588 -7.140 1.00 92.38 100 ASP A O 1
ATOM 783 N N . SER A 1 101 ? 5.315 7.612 -7.064 1.00 90.62 101 SER A N 1
ATOM 784 C CA . SER A 1 101 ? 5.020 7.283 -8.468 1.00 90.62 101 SER A CA 1
ATOM 785 C C . SER A 1 101 ? 3.525 7.067 -8.755 1.00 90.62 101 SER A C 1
ATOM 787 O O . SER A 1 101 ? 3.053 7.371 -9.848 1.00 90.62 101 SER A O 1
ATOM 789 N N . ILE A 1 102 ? 2.740 6.590 -7.783 1.00 89.00 102 ILE A N 1
ATOM 790 C CA . ILE A 1 102 ? 1.272 6.519 -7.916 1.00 89.00 102 ILE A CA 1
ATOM 791 C C . ILE A 1 102 ? 0.646 7.922 -7.852 1.00 89.00 102 ILE A C 1
ATOM 793 O O . ILE A 1 102 ? -0.307 8.214 -8.578 1.00 89.00 102 ILE A O 1
ATOM 797 N N . VAL A 1 103 ? 1.201 8.810 -7.024 1.00 90.62 103 VAL A N 1
ATOM 798 C CA . VAL A 1 103 ? 0.784 10.218 -6.951 1.00 90.62 103 VAL A CA 1
ATOM 799 C C . VAL A 1 103 ? 1.081 10.946 -8.259 1.00 90.62 103 VAL A C 1
ATOM 801 O O . VAL A 1 103 ? 0.241 11.719 -8.721 1.00 90.62 103 VAL A O 1
ATOM 804 N N . GLU A 1 104 ? 2.218 10.665 -8.895 1.00 88.81 104 GLU A N 1
ATOM 805 C CA . GLU A 1 104 ? 2.549 11.169 -10.235 1.00 88.81 104 GLU A CA 1
ATOM 806 C C . GLU A 1 104 ? 1.554 10.687 -11.303 1.00 88.81 104 GLU A C 1
ATOM 808 O O . GLU A 1 104 ? 1.222 11.446 -12.213 1.00 88.81 104 GLU A O 1
ATOM 813 N N . ALA A 1 105 ? 0.997 9.480 -11.152 1.00 83.88 105 ALA A N 1
ATOM 814 C CA . ALA A 1 105 ? -0.086 8.970 -11.997 1.00 83.88 105 ALA A CA 1
ATOM 815 C C . ALA A 1 105 ? -1.462 9.619 -11.711 1.00 83.88 105 ALA A C 1
ATOM 817 O O . ALA A 1 105 ? -2.444 9.309 -12.383 1.00 83.88 105 ALA A O 1
ATOM 818 N N . GLY A 1 106 ? -1.544 10.537 -10.740 1.00 84.25 106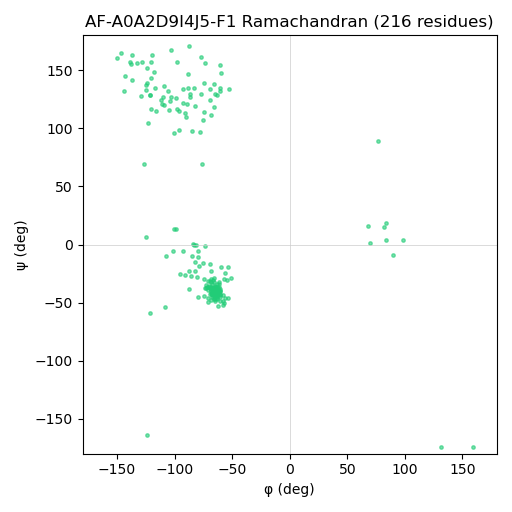 GLY A N 1
ATOM 819 C CA . GLY A 1 106 ? -2.733 11.339 -10.443 1.00 84.25 106 GLY A CA 1
ATOM 820 C C . GLY A 1 106 ? -3.595 10.824 -9.289 1.00 84.25 106 GLY A C 1
ATOM 821 O O . GLY A 1 106 ? -4.634 11.424 -9.005 1.00 84.25 106 GLY A O 1
ATOM 822 N N . ILE A 1 107 ? -3.180 9.759 -8.593 1.00 86.62 107 ILE A N 1
ATOM 823 C CA . ILE A 1 107 ? -3.953 9.159 -7.497 1.00 86.62 107 ILE A CA 1
ATOM 824 C C . ILE A 1 107 ? -3.237 9.377 -6.166 1.00 86.62 107 ILE A C 1
ATOM 826 O O . ILE A 1 107 ? -2.090 8.983 -5.975 1.00 86.62 107 ILE A O 1
ATOM 830 N N . GLN A 1 108 ? -3.923 9.982 -5.196 1.00 86.19 108 GLN A N 1
ATOM 831 C CA . GLN A 1 108 ? -3.321 10.243 -3.890 1.00 86.19 108 GLN A CA 1
ATOM 832 C C . GLN A 1 108 ? -3.227 8.971 -3.042 1.00 86.19 108 GLN A C 1
ATOM 834 O O . GLN A 1 108 ? -4.224 8.502 -2.494 1.00 86.19 108 GLN A O 1
ATOM 839 N N . VAL A 1 109 ? -2.007 8.454 -2.884 1.00 88.94 109 VAL A N 1
ATOM 840 C CA . VAL A 1 109 ? -1.693 7.332 -1.991 1.00 88.94 109 VAL A CA 1
ATOM 841 C C . VAL A 1 109 ? -0.585 7.733 -1.024 1.00 88.94 109 VAL A C 1
ATOM 843 O O . VAL A 1 109 ? 0.439 8.296 -1.401 1.00 88.94 109 VAL A O 1
ATOM 846 N N . GLY A 1 110 ? -0.780 7.439 0.259 1.00 88.38 110 GLY A N 1
ATOM 847 C CA . GLY A 1 110 ? 0.226 7.651 1.292 1.00 88.38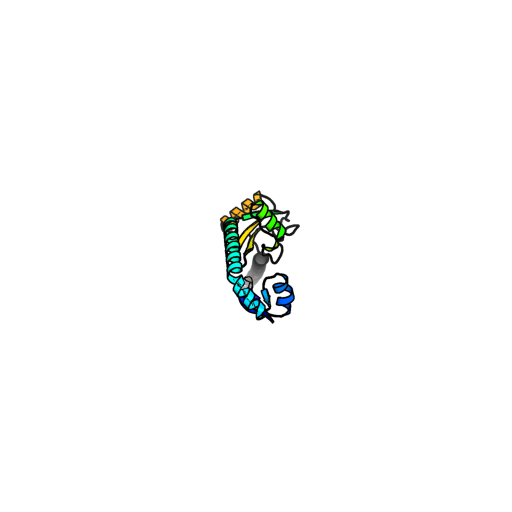 110 GLY A CA 1
ATOM 848 C C . GLY A 1 110 ? 1.156 6.447 1.453 1.00 88.38 110 GLY A C 1
ATOM 849 O O . GLY A 1 110 ? 0.725 5.297 1.408 1.00 88.38 110 GLY A O 1
ATOM 850 N N . ARG A 1 111 ? 2.427 6.692 1.798 1.00 90.38 111 ARG A N 1
ATOM 851 C CA . ARG A 1 111 ? 3.431 5.634 2.063 1.00 90.38 111 ARG A CA 1
ATOM 852 C C . ARG A 1 111 ? 2.992 4.549 3.060 1.00 90.38 111 ARG A C 1
ATOM 854 O O . ARG A 1 111 ? 3.483 3.433 3.005 1.00 90.38 111 ARG A O 1
ATOM 861 N N . GLY A 1 112 ? 2.113 4.886 4.011 1.00 88.31 112 GLY A N 1
ATOM 862 C CA . GLY A 1 112 ? 1.621 3.953 5.033 1.00 88.31 112 GLY A CA 1
ATOM 863 C C . GLY A 1 112 ? 0.512 3.018 4.544 1.00 88.31 112 GLY A C 1
ATOM 864 O O . GLY A 1 112 ? 0.158 2.081 5.255 1.00 88.31 112 GLY A O 1
ATOM 865 N N . GLN A 1 113 ? -0.043 3.283 3.360 1.00 89.81 113 GLN A N 1
ATOM 866 C CA . GLN A 1 113 ? -1.059 2.449 2.718 1.00 89.81 113 GLN A CA 1
ATOM 867 C C . GLN A 1 113 ? -0.424 1.344 1.865 1.00 89.81 113 GLN A C 1
ATOM 869 O O . GLN A 1 113 ? -1.055 0.315 1.640 1.00 89.81 113 GLN A O 1
ATOM 874 N N . VAL A 1 114 ? 0.825 1.519 1.423 1.00 91.50 114 VAL A N 1
ATOM 875 C CA . VAL A 1 114 ? 1.569 0.507 0.663 1.00 91.50 114 VAL A CA 1
ATOM 876 C C . VAL A 1 114 ? 2.018 -0.607 1.611 1.00 91.50 114 VAL A C 1
ATOM 878 O O . VAL A 1 114 ? 2.828 -0.390 2.515 1.00 91.50 114 VAL A O 1
ATOM 881 N N . MET A 1 115 ? 1.485 -1.815 1.420 1.00 89.12 115 MET A N 1
ATOM 882 C CA . MET A 1 115 ? 1.844 -2.983 2.222 1.00 89.12 115 MET A CA 1
ATOM 883 C C . MET A 1 115 ? 3.104 -3.632 1.649 1.00 89.12 115 MET A C 1
ATOM 885 O O . MET A 1 115 ? 3.044 -4.426 0.713 1.00 89.12 115 MET A O 1
ATOM 889 N N . MET A 1 116 ? 4.246 -3.299 2.242 1.00 88.06 116 MET A N 1
ATOM 890 C CA . MET A 1 116 ? 5.555 -3.830 1.872 1.00 88.06 116 MET A CA 1
ATOM 891 C C . MET A 1 116 ? 6.276 -4.343 3.122 1.00 88.06 116 MET A C 1
ATOM 893 O O . MET A 1 116 ? 6.413 -3.615 4.103 1.00 88.06 116 MET A O 1
ATOM 897 N N . GLU A 1 117 ? 6.747 -5.592 3.085 1.00 86.12 117 GLU A N 1
ATOM 898 C CA . GLU A 1 117 ? 7.522 -6.186 4.187 1.00 86.12 117 GLU A CA 1
ATOM 899 C C . GLU A 1 117 ? 9.019 -5.889 4.068 1.00 86.12 117 GLU A C 1
ATOM 901 O O . GLU A 1 117 ? 9.692 -5.645 5.071 1.00 86.12 117 GLU A O 1
ATOM 906 N N . ARG A 1 118 ? 9.546 -5.908 2.839 1.00 87.94 118 ARG A N 1
ATOM 907 C CA . ARG A 1 118 ? 10.954 -5.648 2.532 1.00 87.94 118 ARG A CA 1
ATOM 908 C C . ARG A 1 118 ? 11.060 -4.741 1.303 1.00 87.94 118 ARG A C 1
ATOM 910 O O . ARG A 1 118 ? 10.274 -4.923 0.375 1.00 87.94 118 ARG A O 1
ATOM 917 N N . PRO A 1 119 ? 12.016 -3.795 1.275 1.00 90.94 119 PRO A N 1
ATOM 918 C CA . PRO A 1 119 ? 12.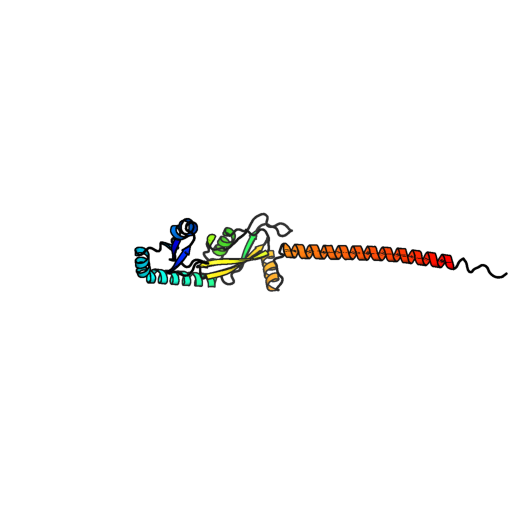308 -3.009 0.079 1.00 90.94 119 PRO A CA 1
ATOM 919 C C . PRO A 1 119 ? 12.733 -3.894 -1.096 1.00 90.94 119 PRO A C 1
ATOM 921 O O . PRO A 1 119 ? 13.407 -4.906 -0.887 1.00 90.94 119 PRO A O 1
ATOM 924 N N . VAL A 1 120 ? 12.402 -3.480 -2.319 1.00 91.56 120 VAL A N 1
ATOM 925 C CA . VAL A 1 120 ? 12.824 -4.187 -3.538 1.00 91.56 120 VAL A CA 1
ATOM 926 C C . VAL A 1 120 ? 14.230 -3.760 -3.930 1.00 91.56 120 VAL A C 1
ATOM 928 O O . VAL A 1 120 ? 14.559 -2.573 -3.908 1.00 91.56 120 VAL A O 1
ATOM 931 N N . LYS A 1 121 ? 15.059 -4.746 -4.273 1.00 92.19 121 LYS A N 1
ATOM 932 C CA . LYS A 1 121 ? 16.463 -4.569 -4.670 1.00 92.19 121 LYS A CA 1
ATOM 933 C C . LYS A 1 121 ? 16.774 -5.178 -6.033 1.00 92.19 121 LYS A C 1
ATOM 935 O O . LYS A 1 121 ? 17.929 -5.209 -6.422 1.00 92.19 121 LYS A O 1
ATOM 940 N N . THR A 1 122 ? 15.770 -5.656 -6.748 1.00 90.00 122 THR A N 1
ATOM 941 C CA . THR A 1 122 ? 15.920 -6.290 -8.055 1.00 90.00 122 THR A CA 1
ATOM 942 C C . THR A 1 122 ? 15.052 -5.579 -9.077 1.00 90.00 122 THR A C 1
ATOM 944 O O . THR A 1 122 ? 14.037 -4.972 -8.726 1.00 90.00 122 THR A O 1
ATOM 947 N N . ILE A 1 123 ? 15.473 -5.627 -10.337 1.00 90.62 123 ILE A N 1
ATOM 948 C CA . ILE A 1 123 ? 14.621 -5.230 -11.460 1.00 90.62 123 ILE A CA 1
ATOM 949 C C . ILE A 1 123 ? 13.557 -6.299 -11.710 1.00 90.62 123 ILE A C 1
ATOM 951 O O . ILE A 1 123 ? 13.736 -7.467 -11.356 1.00 90.62 123 ILE A O 1
ATOM 955 N N . GLY A 1 124 ? 12.455 -5.887 -12.321 1.00 88.50 124 GLY A N 1
ATOM 956 C CA . GLY A 1 124 ? 11.342 -6.753 -12.667 1.00 88.50 124 GLY A CA 1
ATOM 957 C C . GLY A 1 124 ? 10.004 -6.177 -12.234 1.00 88.50 124 GLY A C 1
ATOM 958 O O . GLY A 1 124 ? 9.887 -5.050 -11.747 1.00 88.50 124 GLY A O 1
ATOM 959 N N . ILE A 1 125 ? 8.973 -6.990 -12.424 1.00 89.62 125 ILE A N 1
ATOM 960 C CA . ILE A 1 125 ? 7.592 -6.600 -12.191 1.00 89.62 125 ILE A CA 1
ATOM 961 C C . ILE A 1 125 ? 7.103 -7.213 -10.886 1.00 89.62 125 ILE A C 1
ATOM 963 O O . ILE A 1 125 ? 7.079 -8.431 -10.734 1.00 89.62 125 ILE A O 1
ATOM 967 N N . PHE A 1 126 ? 6.640 -6.363 -9.978 1.00 89.31 126 PHE A N 1
ATOM 968 C CA . PHE A 1 126 ? 6.174 -6.758 -8.658 1.00 89.31 126 PHE A CA 1
ATOM 969 C C . PHE A 1 126 ? 4.745 -6.288 -8.424 1.00 89.31 126 PHE A C 1
A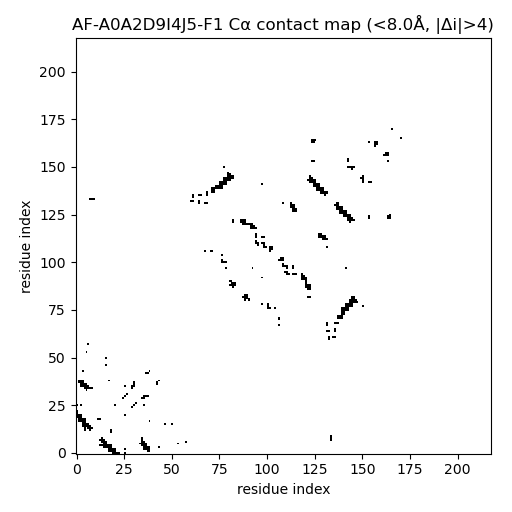TOM 971 O O . PHE A 1 126 ? 4.393 -5.150 -8.730 1.00 89.31 126 PHE A O 1
ATOM 978 N N . ASP A 1 127 ? 3.940 -7.151 -7.816 1.00 90.12 127 ASP A N 1
ATOM 979 C CA . ASP A 1 127 ? 2.566 -6.833 -7.456 1.00 90.12 127 ASP A CA 1
ATOM 980 C C . ASP A 1 127 ? 2.509 -6.425 -5.976 1.00 90.12 127 ASP A C 1
ATOM 982 O O . ASP A 1 127 ? 2.814 -7.211 -5.073 1.00 90.12 127 ASP A O 1
ATOM 986 N N . PHE A 1 128 ? 2.121 -5.177 -5.711 1.00 90.44 128 PHE A N 1
ATOM 987 C CA . PHE A 1 128 ? 2.030 -4.624 -4.360 1.00 90.44 128 PHE A CA 1
ATOM 988 C C . PHE A 1 128 ? 0.589 -4.416 -3.931 1.00 90.44 128 PHE A C 1
ATOM 990 O O . PHE A 1 128 ? -0.230 -3.864 -4.660 1.00 90.44 128 PHE A O 1
ATOM 997 N N . ARG A 1 129 ? 0.289 -4.791 -2.686 1.00 91.38 129 ARG A N 1
ATOM 998 C CA . ARG A 1 129 ? -1.025 -4.544 -2.089 1.00 91.38 129 ARG A CA 1
ATOM 999 C C . ARG A 1 129 ? -1.069 -3.158 -1.456 1.00 91.38 129 ARG A C 1
ATOM 1001 O O . ARG A 1 129 ? -0.248 -2.829 -0.601 1.00 91.38 129 ARG A O 1
ATOM 1008 N N . ILE A 1 130 ? -2.062 -2.368 -1.835 1.00 91.06 130 ILE A N 1
ATOM 1009 C CA . ILE A 1 130 ? -2.347 -1.044 -1.291 1.00 91.06 130 ILE A CA 1
ATOM 1010 C C . ILE A 1 130 ? -3.624 -1.128 -0.468 1.00 91.06 130 ILE A C 1
ATOM 1012 O O . ILE A 1 130 ? -4.697 -1.479 -0.961 1.00 91.06 130 ILE A O 1
ATOM 1016 N N . LYS A 1 131 ? -3.503 -0.794 0.811 1.00 91.00 131 LYS A N 1
ATOM 1017 C CA . LYS A 1 131 ? -4.606 -0.763 1.761 1.00 91.00 131 LYS A CA 1
ATOM 1018 C C . LYS A 1 131 ? -5.154 0.655 1.870 1.00 91.00 131 LYS A C 1
ATOM 1020 O O . LYS A 1 131 ? -4.618 1.476 2.614 1.00 91.00 131 LYS A O 1
ATOM 1025 N N . LEU A 1 132 ? -6.242 0.925 1.156 1.00 89.44 132 LEU A N 1
ATOM 1026 C CA . LEU A 1 132 ? -6.932 2.217 1.205 1.00 89.44 132 LEU A CA 1
ATOM 1027 C C . LEU A 1 132 ? -7.832 2.314 2.437 1.00 89.44 132 LEU A C 1
ATOM 1029 O O . LEU A 1 132 ? -7.798 3.300 3.170 1.00 89.44 132 LEU A O 1
ATOM 1033 N N . HIS A 1 133 ? -8.588 1.247 2.695 1.00 87.31 133 HIS A N 1
ATOM 1034 C CA . HIS A 1 133 ? -9.506 1.121 3.822 1.00 87.31 133 HIS A CA 1
ATOM 1035 C C . HIS A 1 133 ? -9.390 -0.294 4.414 1.00 87.31 133 HIS A C 1
ATOM 1037 O O . HIS A 1 133 ? -8.987 -1.214 3.704 1.00 87.31 133 HIS A O 1
ATOM 1043 N N . PRO A 1 134 ? -9.754 -0.542 5.688 1.00 84.06 134 PRO A N 1
ATOM 1044 C CA . PRO A 1 134 ? -9.744 -1.890 6.258 1.00 84.06 134 PRO A CA 1
ATOM 1045 C C . PRO A 1 134 ? -10.530 -2.943 5.469 1.00 84.06 134 PRO A C 1
ATOM 1047 O O . PRO A 1 134 ? -10.306 -4.129 5.681 1.00 84.06 134 PRO A O 1
ATOM 1050 N N . GLU A 1 135 ? -11.459 -2.540 4.603 1.00 83.06 135 GLU A N 1
ATOM 1051 C CA . GLU A 1 135 ? -12.244 -3.441 3.743 1.00 83.06 135 GLU A CA 1
ATOM 1052 C C . GLU A 1 135 ? -11.852 -3.387 2.264 1.00 83.06 135 GLU A C 1
ATOM 1054 O O . GLU A 1 135 ? -12.292 -4.237 1.500 1.00 83.06 135 GLU A O 1
ATOM 1059 N N . VAL A 1 136 ? -11.023 -2.419 1.866 1.00 87.31 136 VAL A N 1
ATOM 1060 C CA . VAL A 1 136 ? -10.689 -2.157 0.464 1.00 87.31 136 VAL A CA 1
ATOM 1061 C C . VAL A 1 136 ? -9.176 -2.235 0.307 1.00 87.31 136 VAL A C 1
ATOM 1063 O O . VAL A 1 136 ? -8.436 -1.343 0.736 1.00 87.31 136 VAL A O 1
ATOM 1066 N N . ILE A 1 137 ? -8.732 -3.340 -0.287 1.00 90.12 137 ILE A N 1
ATOM 1067 C CA . ILE A 1 137 ? -7.334 -3.613 -0.612 1.00 90.12 137 ILE A CA 1
ATOM 1068 C C . ILE A 1 137 ? -7.258 -3.836 -2.116 1.00 90.12 137 ILE A C 1
ATOM 1070 O O . ILE A 1 137 ? -8.001 -4.654 -2.655 1.00 90.12 137 ILE A O 1
ATOM 1074 N N . VAL A 1 138 ? -6.350 -3.121 -2.768 1.00 91.25 138 VAL A N 1
ATOM 1075 C CA . VAL A 1 138 ? -6.121 -3.198 -4.214 1.00 91.25 138 VAL A CA 1
ATOM 1076 C C . VAL A 1 138 ? -4.709 -3.680 -4.472 1.00 91.25 138 VAL A C 1
ATOM 1078 O O . VAL A 1 138 ? -3.812 -3.411 -3.676 1.00 91.25 138 VAL A O 1
ATOM 1081 N N . THR A 1 139 ? -4.509 -4.402 -5.567 1.00 90.38 139 THR A N 1
ATOM 1082 C CA . THR A 1 139 ? -3.173 -4.797 -6.013 1.00 90.38 139 THR A CA 1
ATOM 1083 C C . THR A 1 139 ? -2.771 -3.904 -7.177 1.00 90.38 139 THR A C 1
ATOM 1085 O O . THR A 1 139 ? -3.529 -3.776 -8.134 1.00 90.38 139 THR A O 1
ATOM 1088 N N . VAL A 1 140 ? -1.603 -3.279 -7.074 1.00 90.25 140 VAL A N 1
ATOM 1089 C CA . VAL A 1 140 ? -1.022 -2.417 -8.106 1.00 90.25 140 VAL A CA 1
ATOM 1090 C C . VAL A 1 140 ? 0.273 -3.044 -8.583 1.00 90.25 140 VAL A C 1
ATOM 1092 O O . VAL A 1 140 ? 1.093 -3.493 -7.778 1.00 90.25 140 VAL A O 1
ATOM 1095 N N . GLN A 1 141 ? 0.444 -3.063 -9.897 1.00 90.62 141 GLN A N 1
ATOM 1096 C CA . GLN A 1 141 ? 1.630 -3.596 -10.535 1.00 90.62 141 GLN A CA 1
ATOM 1097 C C . GLN A 1 141 ? 2.691 -2.500 -10.631 1.00 90.62 141 GLN A C 1
ATOM 1099 O O . GLN A 1 141 ? 2.432 -1.395 -11.109 1.00 90.62 141 GLN A O 1
ATOM 1104 N N . VAL A 1 142 ? 3.899 -2.806 -10.178 1.00 90.69 142 VAL A N 1
ATOM 1105 C CA . VAL A 1 142 ? 5.044 -1.900 -10.224 1.00 90.69 142 VAL A CA 1
ATOM 1106 C C . VAL A 1 142 ? 6.140 -2.557 -11.045 1.00 90.69 142 VAL A C 1
ATOM 1108 O O . VAL A 1 142 ? 6.662 -3.607 -10.676 1.00 90.69 142 VAL A O 1
ATOM 1111 N N . ASN A 1 143 ? 6.479 -1.935 -12.167 1.00 91.12 143 ASN A N 1
ATOM 1112 C CA . ASN A 1 143 ? 7.543 -2.361 -13.059 1.00 91.12 143 ASN A CA 1
ATOM 1113 C C . ASN A 1 143 ? 8.820 -1.576 -12.742 1.00 91.12 143 ASN A C 1
ATOM 1115 O O . ASN A 1 143 ? 8.846 -0.357 -12.906 1.00 91.12 143 ASN A O 1
ATOM 1119 N N . VAL A 1 144 ? 9.860 -2.255 -12.269 1.00 91.94 144 VAL A N 1
ATOM 1120 C CA . VAL A 1 144 ? 11.148 -1.644 -11.930 1.00 91.94 144 VAL A CA 1
ATOM 1121 C C . VAL A 1 144 ? 12.174 -1.991 -13.005 1.00 91.94 144 VAL A C 1
ATOM 1123 O O . VAL A 1 144 ? 12.552 -3.153 -13.138 1.00 91.94 144 VAL A O 1
ATOM 1126 N N . ALA A 1 145 ? 12.668 -0.987 -13.731 1.00 90.00 145 ALA A N 1
ATOM 1127 C CA . ALA A 1 145 ? 13.577 -1.176 -14.866 1.00 90.00 145 ALA A CA 1
ATOM 1128 C C . ALA A 1 145 ? 14.735 -0.162 -14.870 1.00 90.00 145 ALA A C 1
ATOM 1130 O O . ALA A 1 145 ? 14.672 0.875 -14.199 1.00 90.00 145 ALA A O 1
ATOM 1131 N N . GLN A 1 146 ? 15.795 -0.441 -15.636 1.00 89.62 146 GLN A N 1
ATOM 1132 C CA . GLN A 1 146 ? 16.937 0.470 -15.778 1.00 89.62 146 GLN A CA 1
ATOM 1133 C C . GLN A 1 146 ? 16.662 1.596 -16.782 1.00 89.62 146 GLN A C 1
ATOM 1135 O O . GLN A 1 146 ? 17.217 2.690 -16.657 1.00 89.62 146 GLN A O 1
ATOM 1140 N N . SER A 1 147 ? 15.792 1.347 -17.762 1.00 88.19 147 SER A N 1
ATOM 1141 C CA . SER A 1 147 ? 15.413 2.302 -18.806 1.00 88.19 147 SER A CA 1
ATOM 1142 C C . SER A 1 147 ? 13.951 2.136 -19.231 1.00 88.19 147 SER A C 1
ATOM 1144 O O . SER A 1 147 ? 13.316 1.124 -18.937 1.00 88.19 147 SER A O 1
ATOM 1146 N N . GLN A 1 148 ? 13.418 3.138 -19.938 1.00 84.88 148 GLN A N 1
ATOM 1147 C CA . GLN A 1 148 ? 12.052 3.111 -20.468 1.00 84.88 148 GLN A CA 1
ATOM 1148 C C . GLN A 1 148 ? 11.859 1.985 -21.502 1.00 84.88 148 GLN A C 1
ATOM 1150 O O . GLN A 1 148 ? 10.862 1.273 -21.448 1.00 84.88 148 GLN A O 1
ATOM 1155 N N . GLU A 1 149 ? 12.840 1.776 -22.386 1.00 82.69 149 GLU A N 1
ATOM 1156 C CA . GLU A 1 149 ? 12.813 0.710 -23.401 1.00 82.69 149 GLU A CA 1
ATOM 1157 C C . GLU A 1 149 ? 12.798 -0.684 -22.757 1.00 82.69 149 GLU A C 1
ATOM 1159 O O . GLU A 1 149 ? 12.080 -1.585 -23.189 1.00 82.69 149 GLU A O 1
ATOM 1164 N N . GLU A 1 150 ? 13.550 -0.862 -21.669 1.00 78.69 150 GLU A N 1
ATOM 1165 C CA . GLU A 1 150 ? 13.548 -2.115 -20.920 1.00 78.69 150 GLU A CA 1
ATOM 1166 C C . GLU A 1 150 ? 12.221 -2.338 -20.180 1.00 78.69 150 GLU A C 1
ATOM 1168 O O . GLU A 1 150 ? 11.723 -3.463 -20.139 1.00 78.69 150 GLU A O 1
ATOM 1173 N N . ALA A 1 151 ? 11.613 -1.280 -19.634 1.00 80.06 151 ALA A N 1
ATOM 1174 C CA . ALA A 1 151 ? 10.307 -1.374 -18.986 1.00 80.06 151 ALA A CA 1
ATOM 1175 C C . ALA A 1 151 ? 9.224 -1.862 -19.961 1.00 80.06 151 ALA A C 1
ATOM 1177 O O . ALA A 1 151 ? 8.417 -2.725 -19.605 1.00 80.06 151 ALA A O 1
ATOM 1178 N N . GLU A 1 152 ? 9.229 -1.346 -21.191 1.00 81.38 152 GLU A N 1
ATOM 1179 C CA . GLU A 1 152 ? 8.322 -1.769 -22.263 1.00 81.38 152 GLU A CA 1
ATOM 1180 C C . GLU A 1 152 ? 8.583 -3.225 -22.666 1.00 81.38 152 GLU A C 1
ATOM 1182 O O . GLU A 1 152 ? 7.651 -4.031 -22.703 1.00 81.38 152 GLU A O 1
ATOM 1187 N N . ALA A 1 153 ? 9.851 -3.612 -22.836 1.00 80.56 153 ALA A N 1
ATOM 1188 C CA . ALA A 1 153 ? 10.219 -4.996 -23.132 1.00 80.56 15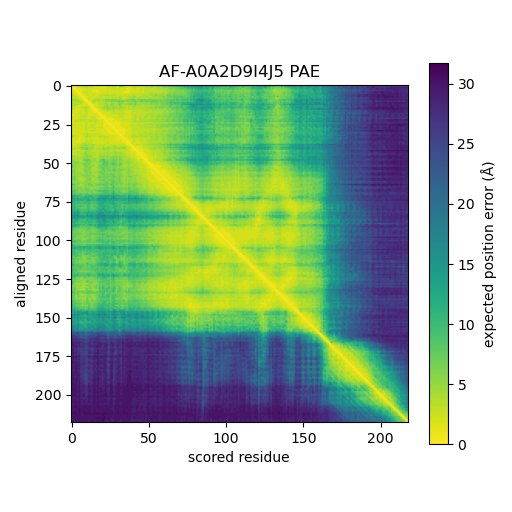3 ALA A CA 1
ATOM 1189 C C . ALA A 1 153 ? 9.785 -5.977 -22.024 1.00 80.56 153 ALA A C 1
ATOM 1191 O O . ALA A 1 153 ? 9.308 -7.077 -22.315 1.00 80.56 153 ALA A O 1
ATOM 1192 N N . GLN A 1 154 ? 9.918 -5.596 -20.750 1.00 77.69 154 GLN A N 1
ATOM 1193 C CA . GLN A 1 154 ? 9.450 -6.398 -19.614 1.00 77.69 154 GLN A CA 1
ATOM 1194 C C . GLN A 1 154 ? 7.917 -6.504 -19.585 1.00 77.69 154 GLN A C 1
ATOM 1196 O O . GLN A 1 154 ? 7.381 -7.584 -19.325 1.00 77.69 154 GLN A O 1
ATOM 1201 N N . ALA A 1 155 ? 7.203 -5.420 -19.900 1.00 78.31 155 ALA A N 1
ATOM 1202 C CA . ALA A 1 155 ? 5.745 -5.430 -19.997 1.00 78.31 155 ALA A CA 1
ATOM 1203 C C . ALA A 1 155 ? 5.255 -6.352 -21.129 1.00 78.31 155 ALA A C 1
ATOM 1205 O O . ALA A 1 155 ? 4.333 -7.142 -20.918 1.00 78.31 155 ALA A O 1
ATOM 1206 N N . GLU A 1 156 ? 5.908 -6.328 -22.294 1.00 77.38 156 GLU A N 1
ATOM 1207 C CA . GLU A 1 156 ? 5.605 -7.228 -23.414 1.00 77.38 156 GLU A CA 1
ATOM 1208 C C . GLU A 1 156 ? 5.924 -8.699 -23.110 1.00 77.38 156 GLU A C 1
ATOM 1210 O O . GLU A 1 156 ? 5.189 -9.596 -23.532 1.00 77.38 156 GLU A O 1
ATOM 1215 N N . ARG A 1 157 ? 7.012 -8.980 -22.380 1.00 77.00 157 ARG A N 1
ATOM 1216 C CA . ARG A 1 157 ? 7.337 -10.345 -21.919 1.00 77.00 157 ARG A CA 1
ATOM 1217 C C . ARG A 1 157 ? 6.271 -10.872 -20.963 1.00 77.00 157 ARG A C 1
ATOM 1219 O O . ARG A 1 157 ? 5.736 -11.954 -21.200 1.00 77.00 157 ARG A O 1
ATOM 1226 N N . LYS A 1 158 ? 5.865 -10.068 -19.972 1.00 75.62 158 LYS A N 1
ATOM 1227 C CA . LYS A 1 158 ? 4.776 -10.450 -19.059 1.00 75.62 158 LYS A CA 1
ATOM 1228 C C . LYS A 1 158 ? 3.439 -10.611 -19.791 1.00 75.62 158 LYS A C 1
ATOM 1230 O O . LYS A 1 158 ? 2.689 -11.533 -19.485 1.00 75.62 158 LYS A O 1
ATOM 1235 N N . ALA A 1 159 ? 3.150 -9.782 -20.797 1.00 73.50 159 ALA A N 1
ATOM 1236 C CA . ALA A 1 159 ? 1.947 -9.919 -21.624 1.00 73.50 159 ALA A CA 1
ATOM 1237 C C . ALA A 1 159 ? 1.945 -11.201 -22.480 1.00 73.50 159 ALA A C 1
ATOM 1239 O O . ALA A 1 159 ? 0.880 -11.749 -22.762 1.00 73.50 159 ALA A O 1
ATOM 1240 N N . ARG A 1 160 ? 3.126 -11.706 -22.861 1.00 77.25 160 ARG A N 1
ATOM 1241 C CA . ARG A 1 160 ? 3.299 -13.000 -23.544 1.00 77.25 160 ARG A CA 1
ATOM 1242 C C . ARG A 1 160 ? 3.286 -14.210 -22.600 1.00 77.25 160 ARG A C 1
ATOM 1244 O O . ARG A 1 160 ? 3.368 -15.333 -23.087 1.00 77.25 160 ARG A O 1
ATOM 1251 N N . GLY A 1 161 ? 3.129 -14.000 -21.290 1.00 64.75 161 GLY A N 1
ATOM 1252 C CA . GLY A 1 161 ? 3.021 -15.071 -20.295 1.00 64.75 161 GLY A CA 1
ATOM 1253 C C . GLY A 1 161 ? 4.359 -15.634 -19.812 1.00 64.75 161 GLY A C 1
ATOM 1254 O O . GLY A 1 161 ? 4.382 -16.733 -19.270 1.00 64.75 161 GLY A O 1
ATOM 1255 N N . GLU A 1 162 ? 5.459 -14.907 -20.013 1.00 63.88 162 GLU A N 1
ATOM 1256 C CA . GLU A 1 162 ? 6.776 -15.266 -19.485 1.00 63.88 162 GLU A CA 1
ATOM 1257 C C . GLU A 1 162 ? 6.976 -14.580 -18.121 1.00 63.88 162 GLU A C 1
ATOM 1259 O O . GLU A 1 162 ? 6.867 -13.352 -18.020 1.00 63.88 162 GLU A O 1
ATOM 1264 N N . ASP A 1 163 ? 7.219 -15.357 -17.059 1.00 52.66 163 ASP A N 1
ATOM 1265 C CA . ASP A 1 163 ? 7.421 -14.821 -15.709 1.00 52.66 163 ASP A CA 1
ATOM 1266 C C . ASP A 1 163 ? 8.740 -14.033 -15.639 1.00 52.66 163 ASP A C 1
ATOM 1268 O O . ASP A 1 163 ? 9.839 -14.572 -15.739 1.00 52.66 163 ASP A O 1
ATOM 1272 N N . VAL A 1 164 ? 8.627 -12.711 -15.470 1.00 56.78 164 VAL A N 1
ATOM 1273 C CA . VAL A 1 164 ? 9.763 -11.763 -15.457 1.00 56.78 164 VAL A CA 1
ATOM 1274 C C . VAL A 1 164 ? 10.489 -11.753 -14.102 1.00 56.78 164 VAL A C 1
ATOM 1276 O O . VAL A 1 164 ? 11.524 -11.108 -13.939 1.00 56.78 164 VAL A O 1
ATOM 1279 N N . VAL A 1 165 ? 9.965 -12.470 -13.107 1.00 50.00 165 VAL A N 1
ATOM 1280 C CA . VAL A 1 165 ? 10.568 -12.558 -11.778 1.00 50.00 165 VAL A CA 1
ATOM 1281 C C . VAL A 1 165 ? 11.321 -13.869 -11.686 1.00 50.00 165 VAL A C 1
ATOM 1283 O O . VAL A 1 165 ? 10.743 -14.889 -11.347 1.00 50.00 165 VAL A O 1
ATOM 1286 N N . VAL A 1 166 ? 12.629 -13.835 -11.934 1.00 50.44 166 VAL A N 1
ATOM 1287 C CA . VAL A 1 166 ? 13.478 -14.954 -11.527 1.00 50.44 166 VAL A CA 1
ATOM 1288 C C . VAL A 1 166 ? 13.715 -14.802 -10.03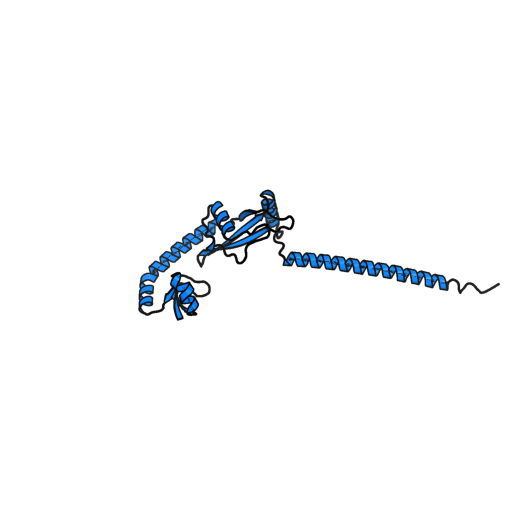2 1.00 50.44 166 VAL A C 1
ATOM 1290 O O . VAL A 1 166 ? 14.546 -13.994 -9.600 1.00 50.44 166 VAL A O 1
ATOM 1293 N N . THR A 1 167 ? 12.932 -15.510 -9.222 1.00 56.19 167 THR A N 1
ATOM 1294 C CA . THR A 1 167 ? 13.169 -15.538 -7.777 1.00 56.19 167 THR A CA 1
ATOM 1295 C C . THR A 1 167 ? 14.563 -16.108 -7.490 1.00 56.19 167 THR A C 1
ATOM 1297 O O . THR A 1 167 ? 15.104 -16.886 -8.274 1.00 56.19 167 THR A O 1
ATOM 1300 N N . GLU A 1 168 ? 15.174 -15.749 -6.354 1.00 54.19 168 GLU A N 1
ATOM 1301 C CA . GLU A 1 168 ? 16.445 -16.366 -5.925 1.00 54.19 168 GLU A CA 1
ATOM 1302 C C . GLU A 1 168 ? 16.338 -17.902 -5.872 1.00 54.19 168 GLU A C 1
ATOM 1304 O O . GLU A 1 168 ? 17.309 -18.596 -6.148 1.00 54.19 168 GLU A O 1
ATOM 1309 N N . ALA A 1 169 ? 15.141 -18.426 -5.580 1.00 53.06 169 ALA A N 1
ATOM 1310 C CA . ALA A 1 169 ? 14.845 -19.853 -5.580 1.00 53.06 169 ALA A CA 1
ATOM 1311 C C . ALA A 1 169 ? 14.812 -20.461 -6.995 1.00 53.06 169 ALA A C 1
ATOM 1313 O O . ALA A 1 169 ? 15.311 -21.563 -7.190 1.00 53.06 169 ALA A O 1
ATOM 1314 N N . GLU A 1 170 ? 14.268 -19.759 -7.990 1.00 50.94 170 GLU A N 1
ATOM 1315 C CA . GLU A 1 170 ? 14.271 -20.227 -9.384 1.00 50.94 170 GLU A CA 1
ATOM 1316 C C . GLU A 1 170 ? 15.654 -20.119 -10.024 1.00 50.94 170 GLU A C 1
ATOM 1318 O O . GLU A 1 170 ? 16.055 -21.043 -10.722 1.00 50.94 170 GLU A O 1
ATOM 1323 N N . ARG A 1 171 ? 16.425 -19.066 -9.712 1.00 60.38 171 ARG A N 1
ATOM 1324 C CA . ARG A 1 171 ? 17.855 -18.970 -10.066 1.00 60.38 171 ARG A CA 1
ATOM 1325 C C . ARG A 1 171 ? 18.642 -20.145 -9.494 1.00 60.38 171 ARG A C 1
ATOM 1327 O O . ARG A 1 171 ? 19.305 -20.839 -10.247 1.00 60.38 171 ARG A O 1
ATOM 1334 N N . ALA A 1 172 ? 18.487 -20.425 -8.198 1.00 63.62 172 ALA A N 1
ATOM 1335 C CA . ALA A 1 172 ? 19.160 -21.553 -7.560 1.00 63.62 172 ALA A CA 1
ATOM 1336 C C . ALA A 1 172 ? 18.757 -22.899 -8.181 1.00 63.62 172 ALA A C 1
ATOM 1338 O O . ALA A 1 172 ? 19.607 -23.760 -8.364 1.00 63.62 172 ALA A O 1
ATOM 1339 N N . ASN A 1 173 ? 17.487 -23.083 -8.548 1.00 68.88 173 ASN A N 1
ATOM 1340 C CA . ASN A 1 173 ? 17.042 -24.312 -9.205 1.00 68.88 173 ASN A CA 1
ATOM 1341 C C . ASN A 1 173 ? 17.604 -24.458 -10.628 1.00 68.88 173 ASN A C 1
ATOM 1343 O O . ASN A 1 173 ? 17.923 -25.575 -11.027 1.00 68.88 173 ASN A O 1
ATOM 1347 N N . ILE A 1 174 ? 17.731 -23.359 -11.378 1.00 68.50 174 ILE A N 1
ATOM 1348 C CA . ILE A 1 174 ? 18.345 -23.353 -12.714 1.00 68.50 174 ILE A CA 1
ATOM 1349 C C . ILE A 1 174 ? 19.847 -23.634 -12.600 1.00 68.50 174 ILE A C 1
ATOM 1351 O O . ILE A 1 174 ? 20.336 -24.544 -13.260 1.00 68.50 174 ILE A O 1
ATOM 1355 N N . ASP A 1 175 ? 20.552 -22.948 -11.699 1.00 67.88 175 ASP A N 1
ATOM 1356 C CA . ASP A 1 175 ? 21.987 -23.149 -11.469 1.00 67.88 175 ASP A CA 1
ATOM 1357 C C . ASP A 1 175 ? 22.279 -24.590 -11.009 1.00 67.88 175 ASP A C 1
ATOM 1359 O O . ASP A 1 175 ? 23.183 -25.243 -11.527 1.00 67.88 175 ASP A O 1
ATOM 1363 N N . MET A 1 176 ? 21.467 -25.140 -10.096 1.00 71.25 176 MET A N 1
ATOM 1364 C CA . MET A 1 176 ? 21.585 -26.536 -9.656 1.00 71.25 176 MET A CA 1
ATOM 1365 C C . MET A 1 176 ? 21.285 -27.536 -10.780 1.00 71.25 176 MET A C 1
ATOM 1367 O O . MET A 1 176 ? 21.907 -28.598 -10.830 1.00 71.25 176 MET A O 1
ATOM 1371 N N . ALA A 1 177 ? 20.340 -27.227 -11.672 1.00 73.50 177 ALA A N 1
ATOM 1372 C CA . ALA A 1 177 ? 20.035 -28.074 -12.822 1.00 73.50 177 ALA A CA 1
ATOM 1373 C C . ALA A 1 177 ? 21.177 -28.058 -13.851 1.00 73.50 177 ALA A C 1
ATOM 1375 O O . ALA A 1 177 ? 21.580 -29.120 -14.323 1.00 73.50 177 ALA A O 1
ATOM 1376 N N . GLU A 1 178 ? 21.752 -26.888 -14.137 1.00 75.12 178 GLU A N 1
ATOM 1377 C CA . GLU A 1 178 ? 22.913 -26.751 -15.022 1.00 75.12 178 GLU A CA 1
ATOM 1378 C C . GLU A 1 178 ? 24.166 -27.426 -14.442 1.00 75.12 178 GLU A C 1
ATOM 1380 O O . GLU A 1 178 ? 24.930 -28.064 -15.171 1.00 75.12 178 GLU A O 1
ATOM 1385 N N . GLU A 1 179 ? 24.388 -27.330 -13.129 1.00 74.50 179 GLU A N 1
ATOM 1386 C CA . GLU A 1 179 ? 25.475 -28.042 -12.449 1.00 74.50 179 GLU A CA 1
ATOM 1387 C C . GLU A 1 179 ? 25.281 -29.562 -12.495 1.00 74.50 179 GLU A C 1
ATOM 1389 O O . GLU A 1 179 ? 26.239 -30.290 -12.770 1.00 74.50 179 GLU A O 1
ATOM 1394 N N . ALA A 1 180 ? 24.054 -30.049 -12.290 1.00 77.62 180 ALA A N 1
ATOM 1395 C CA . ALA A 1 180 ? 23.735 -31.469 -12.402 1.00 77.62 180 ALA A CA 1
ATOM 1396 C C . ALA A 1 180 ? 23.935 -31.990 -13.835 1.00 77.62 180 ALA A C 1
ATOM 1398 O O . ALA A 1 180 ? 24.467 -33.085 -14.021 1.00 77.62 180 ALA A O 1
ATOM 1399 N N . GLU A 1 181 ? 23.575 -31.203 -14.850 1.00 75.69 181 GLU A N 1
ATOM 1400 C CA . GLU A 1 181 ? 23.791 -31.555 -16.256 1.00 75.69 181 GLU A CA 1
ATOM 1401 C C . GLU A 1 181 ? 25.285 -31.575 -16.616 1.00 75.69 181 GLU A C 1
ATOM 1403 O O . GLU A 1 181 ? 25.753 -32.515 -17.263 1.00 75.69 181 GLU A O 1
ATOM 1408 N N . ARG A 1 182 ? 26.077 -30.613 -16.120 1.00 77.94 182 ARG A N 1
ATOM 1409 C CA . ARG A 1 182 ? 27.545 -30.618 -16.282 1.00 77.94 182 ARG A CA 1
ATOM 1410 C C . ARG A 1 182 ? 28.205 -31.806 -15.586 1.00 77.94 182 ARG A C 1
ATOM 1412 O O . ARG A 1 182 ? 29.131 -32.392 -16.145 1.00 77.94 182 ARG A O 1
ATOM 1419 N N . GLN A 1 183 ? 27.733 -32.183 -14.398 1.00 72.38 183 GLN A N 1
ATOM 1420 C CA . GLN A 1 183 ? 28.217 -33.374 -13.695 1.00 72.38 183 GLN A CA 1
ATOM 1421 C C . GLN A 1 183 ? 27.833 -34.656 -14.437 1.00 72.38 183 GLN A C 1
ATOM 1423 O O . GLN A 1 183 ? 28.677 -35.532 -14.606 1.00 72.38 183 GLN A O 1
ATOM 1428 N N . ALA A 1 184 ? 26.603 -34.752 -14.946 1.00 76.31 184 ALA A N 1
ATOM 1429 C CA . ALA A 1 184 ? 26.173 -35.883 -15.762 1.00 76.31 184 ALA A CA 1
ATOM 1430 C C . ALA A 1 184 ? 27.004 -35.999 -17.051 1.00 76.31 184 ALA A C 1
ATOM 1432 O O . ALA A 1 184 ? 27.427 -37.098 -17.405 1.00 76.31 184 ALA A O 1
ATOM 1433 N N . ALA A 1 185 ? 27.311 -34.876 -17.707 1.00 79.25 185 ALA A N 1
ATOM 1434 C CA . ALA A 1 185 ? 28.182 -34.842 -18.879 1.00 79.25 185 ALA A CA 1
ATOM 1435 C C . ALA A 1 185 ? 29.632 -35.243 -18.548 1.00 79.25 185 ALA A C 1
ATOM 1437 O O . ALA A 1 185 ? 30.240 -35.986 -19.315 1.00 79.25 185 ALA A O 1
ATOM 1438 N N . GLN A 1 186 ? 30.180 -34.820 -17.402 1.00 74.69 186 GLN A N 1
ATOM 1439 C CA . GLN A 1 186 ? 31.509 -35.254 -16.946 1.00 74.69 186 GLN A CA 1
ATOM 1440 C C . GLN A 1 186 ? 31.558 -36.748 -16.617 1.00 74.69 186 GLN A C 1
ATOM 1442 O O . GLN A 1 186 ? 32.517 -37.417 -16.991 1.00 74.69 186 GLN A O 1
ATOM 1447 N N . VAL A 1 187 ? 30.531 -37.288 -15.957 1.00 76.75 187 VAL A N 1
ATOM 1448 C CA . VAL A 1 187 ? 30.444 -38.725 -15.655 1.00 76.75 187 VAL A CA 1
ATOM 1449 C C . VAL A 1 187 ? 30.274 -39.538 -16.938 1.00 76.75 187 VAL A C 1
ATOM 1451 O O . VAL A 1 187 ? 30.905 -40.581 -17.077 1.00 76.75 187 VAL A O 1
ATOM 1454 N N . ALA A 1 188 ? 29.482 -39.055 -17.898 1.00 73.25 188 ALA A N 1
ATOM 1455 C CA . ALA A 1 188 ? 29.339 -39.695 -19.203 1.00 73.25 188 ALA A CA 1
ATOM 1456 C C . ALA A 1 188 ? 30.647 -39.663 -20.013 1.00 73.25 188 ALA A C 1
ATOM 1458 O O . ALA A 1 188 ? 31.000 -40.666 -20.627 1.00 73.25 188 ALA A O 1
ATOM 1459 N N . ALA A 1 189 ? 31.387 -38.550 -19.979 1.00 74.19 189 ALA A N 1
ATOM 1460 C CA . ALA A 1 189 ? 32.694 -38.440 -20.625 1.00 74.19 189 ALA A CA 1
ATOM 1461 C C . ALA A 1 189 ? 33.734 -39.371 -19.978 1.00 74.19 189 ALA A C 1
ATOM 1463 O O . ALA A 1 189 ? 34.406 -40.109 -20.690 1.00 74.19 189 ALA A O 1
ATOM 1464 N N . ALA A 1 190 ? 33.806 -39.412 -18.644 1.00 71.69 190 ALA A N 1
ATOM 1465 C CA . ALA A 1 190 ? 34.705 -40.314 -17.922 1.00 71.69 190 ALA A CA 1
ATOM 1466 C C . ALA A 1 190 ? 34.345 -41.797 -18.136 1.00 71.69 190 ALA A C 1
ATOM 1468 O O . ALA A 1 190 ? 35.226 -42.643 -18.251 1.00 71.69 190 ALA A O 1
ATOM 1469 N N . ALA A 1 191 ? 33.051 -42.125 -18.223 1.00 69.69 191 ALA A N 1
ATOM 1470 C CA . ALA A 1 191 ? 32.602 -43.477 -18.544 1.00 69.69 191 ALA A CA 1
ATOM 1471 C C . ALA A 1 191 ? 32.951 -43.875 -19.988 1.00 69.69 191 ALA A C 1
ATOM 1473 O O . ALA A 1 191 ? 33.319 -45.021 -20.217 1.00 69.69 191 ALA A O 1
ATOM 1474 N N . ALA A 1 192 ? 32.865 -42.952 -20.950 1.00 68.06 192 ALA A N 1
ATOM 1475 C CA . ALA A 1 192 ? 33.288 -43.209 -22.326 1.00 68.06 192 ALA A CA 1
ATOM 1476 C C . ALA A 1 192 ? 34.806 -43.448 -22.426 1.00 68.06 192 ALA A C 1
ATOM 1478 O O . ALA A 1 192 ? 35.229 -44.358 -23.130 1.00 68.06 192 ALA A O 1
ATOM 1479 N N . GLU A 1 193 ? 35.608 -42.696 -21.669 1.00 68.81 193 GLU A N 1
ATOM 1480 C CA . GLU A 1 193 ? 37.069 -42.851 -21.624 1.00 68.81 193 GLU A CA 1
ATOM 1481 C C . GLU A 1 193 ? 37.491 -44.215 -21.040 1.00 68.81 193 GLU A C 1
ATOM 1483 O O . GLU A 1 193 ? 38.362 -44.883 -21.591 1.00 68.81 193 GLU A O 1
ATOM 1488 N N . LEU A 1 194 ? 36.794 -44.696 -20.003 1.00 62.44 194 LEU A N 1
ATOM 1489 C CA . LEU A 1 194 ? 37.005 -46.036 -19.432 1.00 62.44 194 LEU A CA 1
ATOM 1490 C C . LEU A 1 194 ? 36.591 -47.171 -20.383 1.00 62.44 194 LEU A C 1
ATOM 1492 O O . LEU A 1 194 ? 37.215 -48.230 -20.386 1.00 62.44 194 LEU A O 1
ATOM 1496 N N . VAL A 1 195 ? 35.542 -46.971 -21.189 1.00 61.31 195 VAL A N 1
ATOM 1497 C CA . VAL A 1 195 ? 35.105 -47.964 -22.186 1.00 61.31 195 VAL A CA 1
ATOM 1498 C C . VAL A 1 195 ? 36.111 -48.064 -23.334 1.00 61.31 195 VAL A C 1
ATOM 1500 O O . VAL A 1 195 ? 36.347 -49.170 -23.824 1.00 61.31 195 VAL A O 1
ATOM 1503 N N . ASP A 1 196 ? 36.734 -46.956 -23.736 1.00 59.09 196 ASP A N 1
ATOM 1504 C CA . ASP A 1 196 ? 37.803 -46.966 -24.740 1.00 59.09 196 ASP A CA 1
ATOM 1505 C C . ASP A 1 196 ? 39.082 -47.645 -24.210 1.00 59.09 196 ASP A C 1
ATOM 1507 O O . ASP A 1 196 ? 39.694 -48.422 -24.946 1.00 59.09 196 ASP A O 1
ATOM 1511 N N . GLU A 1 197 ? 39.448 -47.457 -22.934 1.00 56.91 197 GLU A N 1
ATOM 1512 C CA . GLU A 1 197 ? 40.562 -48.186 -22.295 1.00 56.91 197 GLU A CA 1
ATOM 1513 C C . GLU A 1 197 ? 40.287 -49.693 -22.168 1.00 56.91 197 GLU A C 1
ATOM 1515 O O . GLU A 1 197 ? 41.124 -50.506 -22.562 1.00 56.91 197 GLU A O 1
ATOM 1520 N N . GLU A 1 198 ? 39.100 -50.092 -21.701 1.00 58.69 198 GLU A N 1
ATOM 1521 C CA . GLU A 1 198 ? 38.747 -51.512 -21.540 1.00 58.69 198 GLU A CA 1
ATOM 1522 C C . GLU A 1 198 ? 38.597 -52.224 -22.902 1.00 58.69 198 GLU A C 1
ATOM 1524 O O . GLU A 1 198 ? 38.912 -53.408 -23.052 1.00 58.69 198 GLU A O 1
ATOM 1529 N N . THR A 1 199 ? 38.149 -51.500 -23.933 1.00 57.34 199 THR A N 1
ATOM 1530 C CA . THR A 1 199 ? 38.088 -52.017 -25.310 1.00 57.34 199 THR A CA 1
ATOM 1531 C C . THR A 1 199 ? 39.485 -52.127 -25.924 1.00 57.34 199 THR A C 1
ATOM 1533 O O . THR A 1 199 ? 39.760 -53.106 -26.620 1.00 57.34 199 THR A O 1
ATOM 1536 N N . ALA A 1 200 ? 40.389 -51.185 -25.638 1.00 53.72 200 ALA A N 1
ATOM 1537 C CA . ALA A 1 200 ? 41.787 -51.261 -26.059 1.00 53.72 200 ALA A CA 1
ATOM 1538 C C . ALA A 1 200 ? 42.529 -52.432 -25.392 1.00 53.72 200 ALA A C 1
ATOM 1540 O O . ALA A 1 200 ? 43.254 -53.154 -26.079 1.00 53.72 200 ALA A O 1
ATOM 1541 N N . GLU A 1 201 ? 42.295 -52.683 -24.099 1.00 58.62 201 GLU A N 1
ATOM 1542 C CA . GLU A 1 201 ? 42.846 -53.852 -23.398 1.00 58.62 201 GLU A CA 1
ATOM 1543 C C . GLU A 1 201 ? 42.312 -55.173 -23.970 1.00 58.62 201 GLU A C 1
ATOM 1545 O O . GLU A 1 201 ? 43.098 -56.082 -24.229 1.00 58.62 201 GLU A O 1
ATOM 1550 N N . ARG A 1 202 ? 41.010 -55.282 -24.275 1.00 57.75 202 ARG A N 1
ATOM 1551 C CA . ARG A 1 202 ? 40.451 -56.503 -24.896 1.00 57.75 202 ARG A CA 1
ATOM 1552 C C . ARG A 1 202 ? 40.963 -56.763 -26.314 1.00 57.75 202 ARG A C 1
ATOM 1554 O O . ARG A 1 202 ? 41.077 -57.921 -26.707 1.00 57.75 202 ARG A O 1
ATOM 1561 N N . ILE A 1 203 ? 41.258 -55.718 -27.090 1.00 57.25 203 ILE A N 1
ATOM 1562 C CA . ILE A 1 203 ? 41.865 -55.865 -28.425 1.00 57.25 203 ILE A CA 1
ATOM 1563 C C . ILE A 1 203 ? 43.324 -56.337 -28.305 1.00 57.25 203 ILE A C 1
ATOM 1565 O O . ILE A 1 203 ? 43.762 -57.155 -29.112 1.00 57.25 203 ILE A O 1
ATOM 1569 N N . LEU A 1 204 ? 44.061 -55.867 -27.293 1.00 53.03 204 LEU A N 1
ATOM 1570 C CA . LEU A 1 204 ? 45.427 -56.320 -27.009 1.00 53.03 204 LEU A CA 1
ATOM 1571 C C . LEU A 1 204 ? 45.470 -57.777 -26.518 1.00 53.03 204 LEU A C 1
ATOM 1573 O O . LEU A 1 204 ? 46.313 -58.538 -26.988 1.00 53.03 204 LEU A O 1
ATOM 1577 N N . ASP A 1 205 ? 44.540 -58.184 -25.651 1.00 57.97 205 ASP A N 1
ATOM 1578 C CA . ASP A 1 205 ? 44.442 -59.571 -25.166 1.00 57.97 205 ASP A CA 1
ATOM 1579 C C . ASP A 1 205 ? 44.057 -60.554 -26.286 1.00 57.97 205 ASP A C 1
ATOM 1581 O O . ASP A 1 205 ? 44.590 -61.661 -26.350 1.00 57.97 205 ASP A O 1
ATOM 1585 N N . ALA A 1 206 ? 43.183 -60.146 -27.215 1.00 58.25 206 ALA A N 1
ATOM 1586 C CA . ALA A 1 206 ? 42.852 -60.951 -28.394 1.00 58.25 206 ALA A CA 1
ATOM 1587 C C . ALA A 1 206 ? 44.052 -61.100 -29.348 1.00 58.25 206 ALA A C 1
ATOM 1589 O O . ALA A 1 206 ? 44.296 -62.187 -29.863 1.00 58.25 206 ALA A O 1
ATOM 1590 N N . ALA A 1 207 ? 44.851 -60.042 -29.529 1.00 55.56 207 ALA A N 1
ATOM 1591 C CA . ALA A 1 207 ? 46.066 -60.099 -30.344 1.00 55.56 207 ALA A CA 1
ATOM 1592 C C . ALA A 1 207 ? 47.180 -60.963 -29.717 1.00 55.56 207 ALA A C 1
ATOM 1594 O O . ALA A 1 207 ? 48.041 -61.450 -30.440 1.00 55.56 207 ALA A O 1
ATOM 1595 N N . HIS A 1 208 ? 47.174 -61.172 -28.396 1.00 55.69 208 HIS A N 1
ATOM 1596 C CA . HIS A 1 208 ? 48.088 -62.099 -27.715 1.00 55.69 208 HIS A CA 1
ATOM 1597 C C . HIS A 1 208 ? 47.639 -63.569 -27.760 1.00 55.69 208 HIS A C 1
ATOM 1599 O O . HIS A 1 208 ? 48.458 -64.442 -27.484 1.00 55.69 208 HIS A O 1
ATOM 1605 N N . GLN A 1 209 ? 46.382 -63.866 -28.113 1.00 54.22 209 GLN A N 1
ATOM 1606 C CA . GLN A 1 209 ? 45.904 -65.246 -28.290 1.00 54.22 209 GLN A CA 1
ATOM 1607 C C . GLN A 1 209 ? 46.169 -65.794 -29.701 1.00 54.22 209 GLN A C 1
ATOM 1609 O O . GLN A 1 209 ? 46.372 -66.996 -29.844 1.00 54.22 209 GLN A O 1
ATOM 1614 N N . ASP A 1 210 ? 46.248 -64.934 -30.722 1.00 49.56 210 ASP A N 1
ATOM 1615 C CA . ASP A 1 210 ? 46.513 -65.354 -32.109 1.00 49.56 210 ASP A CA 1
ATOM 1616 C C . ASP A 1 210 ? 47.991 -65.734 -32.377 1.00 49.56 210 ASP A C 1
ATOM 1618 O O . ASP A 1 210 ? 48.279 -66.406 -33.368 1.00 49.56 210 ASP A O 1
ATOM 1622 N N . ASP A 1 211 ? 48.933 -65.361 -31.497 1.00 48.28 211 ASP A N 1
ATOM 1623 C CA . ASP A 1 211 ? 50.361 -65.713 -31.623 1.00 48.28 211 ASP A CA 1
ATOM 1624 C C . ASP A 1 211 ? 50.713 -67.108 -31.037 1.00 48.28 211 ASP A C 1
ATOM 1626 O O . ASP A 1 211 ? 51.814 -67.600 -31.287 1.00 48.28 211 ASP A O 1
ATOM 1630 N N . ASP A 1 212 ? 49.803 -67.776 -30.307 1.00 48.31 212 ASP A N 1
ATOM 1631 C CA . ASP A 1 212 ? 50.051 -69.087 -29.655 1.00 48.31 212 ASP A CA 1
ATOM 1632 C C . ASP A 1 212 ? 49.455 -70.293 -30.430 1.00 48.31 212 ASP A C 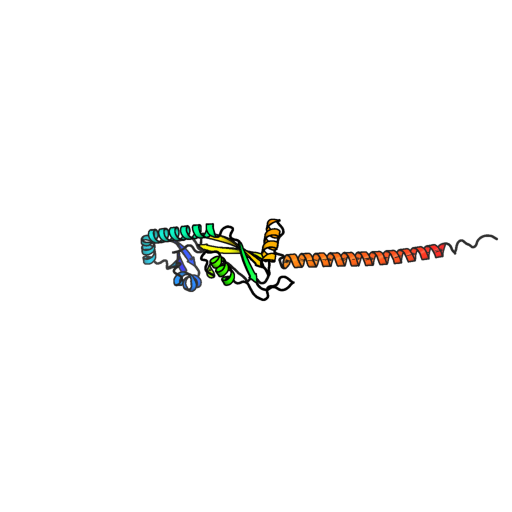1
ATOM 1634 O O . ASP A 1 212 ? 49.731 -71.444 -30.102 1.00 48.31 212 ASP A O 1
ATOM 1638 N N . GLU A 1 213 ? 48.690 -70.068 -31.513 1.00 47.03 213 GLU A N 1
ATOM 1639 C CA . GLU A 1 213 ? 48.172 -71.137 -32.403 1.00 47.03 213 GLU A CA 1
ATOM 1640 C C . GLU A 1 213 ? 49.014 -71.337 -33.690 1.00 47.03 213 GLU A C 1
ATOM 1642 O O . GLU A 1 213 ? 48.604 -72.020 -34.630 1.00 47.03 213 GLU A O 1
ATOM 1647 N N . GLY A 1 214 ? 50.220 -70.758 -33.744 1.00 47.69 214 GLY A N 1
ATOM 1648 C CA . GLY A 1 214 ? 51.107 -70.761 -34.915 1.00 47.69 214 GLY A CA 1
ATOM 1649 C C . GLY A 1 214 ? 52.262 -71.772 -34.913 1.00 47.69 214 GLY A C 1
ATOM 1650 O O . GLY A 1 214 ? 53.167 -71.622 -35.736 1.00 47.69 214 GLY A O 1
ATOM 1651 N N . GLU A 1 215 ? 52.279 -72.773 -34.026 1.00 51.16 215 GLU A N 1
ATOM 1652 C CA . GLU A 1 215 ? 53.337 -73.797 -33.983 1.00 51.16 215 GLU A CA 1
ATOM 1653 C C . GLU A 1 215 ? 52.766 -75.228 -34.031 1.00 51.16 215 GLU A C 1
ATOM 1655 O O . GLU A 1 215 ? 52.866 -75.983 -33.075 1.00 51.16 215 GLU A O 1
ATOM 1660 N N . GLU A 1 216 ? 52.199 -75.632 -35.174 1.00 43.09 216 GLU A N 1
ATOM 1661 C CA . GLU A 1 216 ? 52.127 -77.048 -35.565 1.00 43.09 216 GLU A CA 1
ATOM 1662 C C . GLU A 1 216 ? 52.304 -77.219 -37.092 1.00 43.09 216 GLU A C 1
ATOM 1664 O O . GLU A 1 216 ? 51.682 -76.542 -37.910 1.00 43.09 216 GLU A O 1
ATOM 1669 N N . ASP A 1 217 ? 53.183 -78.165 -37.434 1.00 42.06 217 ASP A N 1
ATOM 1670 C CA . ASP A 1 217 ? 53.478 -78.774 -38.737 1.00 42.06 217 ASP A CA 1
ATOM 1671 C C . ASP A 1 217 ? 54.320 -78.018 -39.791 1.00 42.06 217 ASP A C 1
ATOM 1673 O O . ASP A 1 217 ? 53.824 -77.461 -40.779 1.00 42.06 217 ASP A O 1
ATOM 1677 N N . LYS A 1 218 ? 55.648 -78.218 -39.693 1.00 39.56 218 LYS A N 1
ATOM 1678 C CA . LYS A 1 218 ? 56.454 -78.808 -40.785 1.00 39.56 218 LYS A CA 1
ATOM 1679 C C . LYS A 1 218 ? 57.745 -79.476 -40.316 1.00 39.56 218 LYS A C 1
ATOM 1681 O O . LYS A 1 218 ? 58.495 -78.848 -39.543 1.00 39.56 218 LYS A O 1
#

Nearest PDB structures (foldseek):
  5uq8-assembly1_I  TM=9.036E-01  e=3.210E-16  Thermus thermophilus HB8
  5d8b-assembly2_BB  TM=6.344E-01  e=7.825E-15  Thermus thermophilus HB27
  4v8g-assembly1_BI  TM=6.128E-01  e=7.825E-15  Thermus thermophilus HB8
  6bok-assembly1_J  TM=6.130E-01  e=1.291E-14  Thermus thermophilus HB27
  6b4v-assembly1_J  TM=6.054E-01  e=1.880E-14  Thermus thermophilus HB27

Solvent-accessible surface area (backbone atoms only — not comparable to full-atom values): 12289 Å² total; per-residue (Å²): 80,59,27,29,25,66,40,62,40,91,98,74,49,52,57,68,42,77,44,80,43,60,62,65,54,43,64,74,49,32,47,77,68,62,37,30,44,64,67,42,74,72,47,50,58,53,44,64,74,43,41,65,62,52,50,52,54,48,51,51,53,48,52,53,34,52,52,55,42,58,70,41,55,82,42,71,45,81,46,76,47,67,53,48,99,88,42,40,35,82,58,66,52,41,50,55,58,55,21,52,53,42,36,73,74,72,44,93,54,56,46,89,29,43,63,69,95,67,68,45,45,56,53,34,66,45,80,40,45,34,46,73,42,93,88,43,71,42,63,33,39,38,37,31,21,68,42,73,71,53,42,51,53,51,51,52,40,47,73,72,71,44,81,64,63,77,44,75,66,54,48,50,52,51,54,51,48,54,52,50,51,53,49,51,51,50,52,51,50,54,52,50,54,51,49,53,51,56,49,51,51,53,54,52,55,53,61,62,56,66,69,73,77,74,83,80,91,134